Protein AF-A0AAI8C6P3-F1 (afdb_monomer)

pLDDT: mean 76.01, std 16.98, range [29.02, 95.5]

Structure (mmCIF, N/CA/C/O backbone):
data_AF-A0AAI8C6P3-F1
#
_entry.id   AF-A0AAI8C6P3-F1
#
loop_
_atom_site.group_PDB
_atom_site.id
_atom_site.type_symbol
_atom_site.label_atom_id
_atom_site.label_alt_id
_atom_site.label_comp_id
_atom_site.label_asym_id
_atom_site.label_entity_id
_atom_site.label_seq_id
_atom_site.pdbx_PDB_ins_code
_atom_site.Cartn_x
_atom_site.Cartn_y
_atom_site.Cartn_z
_atom_site.occupancy
_atom_site.B_iso_or_equiv
_atom_site.auth_seq_id
_atom_site.auth_comp_id
_atom_site.auth_asym_id
_atom_site.auth_atom_id
_atom_site.pdbx_PDB_model_num
ATOM 1 N N . MET A 1 1 ? 3.910 -2.530 -39.045 1.00 60.44 1 MET A N 1
ATOM 2 C CA . MET A 1 1 ? 4.906 -2.602 -37.959 1.00 60.44 1 MET A CA 1
ATOM 3 C C . MET A 1 1 ? 5.702 -1.320 -37.990 1.00 60.44 1 MET A C 1
ATOM 5 O O . MET A 1 1 ? 6.158 -0.934 -39.062 1.00 60.44 1 MET A O 1
ATOM 9 N N . ALA A 1 2 ? 5.750 -0.606 -36.873 1.00 86.19 2 ALA A N 1
ATOM 10 C CA . ALA A 1 2 ? 6.468 0.657 -36.791 1.00 86.19 2 ALA A CA 1
ATOM 11 C C . ALA A 1 2 ? 7.928 0.375 -36.416 1.00 86.19 2 ALA A C 1
ATOM 13 O O . ALA A 1 2 ? 8.190 -0.332 -35.446 1.00 86.19 2 ALA A O 1
ATOM 14 N N . ILE A 1 3 ? 8.855 0.908 -37.212 1.00 93.50 3 ILE A N 1
ATOM 15 C CA . ILE A 1 3 ? 10.295 0.819 -36.971 1.00 93.50 3 ILE A CA 1
ATOM 16 C C . ILE A 1 3 ? 10.772 2.182 -36.480 1.00 93.50 3 ILE A C 1
ATOM 18 O O . ILE A 1 3 ? 10.495 3.201 -37.116 1.00 93.50 3 ILE A O 1
ATOM 22 N N . PHE A 1 4 ? 11.500 2.198 -35.370 1.00 94.62 4 PHE A N 1
ATOM 23 C CA . PHE A 1 4 ? 12.239 3.367 -34.909 1.00 94.62 4 PHE A CA 1
ATOM 24 C C . PHE A 1 4 ? 13.701 3.248 -35.342 1.00 94.62 4 PHE A C 1
ATOM 26 O O . PHE A 1 4 ? 14.288 2.174 -35.221 1.00 94.62 4 PHE A O 1
ATOM 33 N N . LYS A 1 5 ? 14.299 4.349 -35.806 1.00 95.25 5 LYS A N 1
ATOM 34 C CA . LYS A 1 5 ? 15.746 4.447 -36.026 1.00 95.25 5 LYS A CA 1
ATOM 35 C C . LYS A 1 5 ? 16.284 5.703 -35.366 1.00 95.25 5 LYS A C 1
ATOM 37 O O . LYS A 1 5 ? 15.736 6.779 -35.593 1.00 95.25 5 LYS A O 1
ATOM 42 N N . GLY A 1 6 ? 17.341 5.563 -34.581 1.00 93.94 6 GLY A N 1
ATOM 43 C CA . GLY A 1 6 ? 17.944 6.686 -33.871 1.00 93.94 6 GLY A CA 1
ATOM 44 C C . GLY A 1 6 ? 18.875 6.238 -32.757 1.00 93.94 6 GLY A C 1
ATOM 45 O O . GLY A 1 6 ? 19.181 5.050 -32.621 1.00 93.94 6 GLY A O 1
ATOM 46 N N . SER A 1 7 ? 19.313 7.213 -31.973 1.00 94.56 7 SER A N 1
ATOM 47 C CA . SER A 1 7 ? 20.199 7.015 -30.828 1.00 94.56 7 SER A CA 1
ATOM 48 C C . SER A 1 7 ? 19.484 6.457 -29.602 1.00 94.56 7 SER A C 1
ATOM 50 O O . SER A 1 7 ? 18.250 6.493 -29.502 1.00 94.56 7 SER A O 1
ATOM 52 N N . PHE A 1 8 ? 20.260 5.990 -28.619 1.00 92.00 8 PHE A N 1
ATOM 53 C CA . PHE A 1 8 ? 19.714 5.574 -27.327 1.00 92.00 8 PHE A CA 1
ATOM 54 C C . PHE A 1 8 ? 18.907 6.697 -26.660 1.00 92.00 8 PHE A C 1
ATOM 56 O O . PHE A 1 8 ? 17.813 6.454 -26.150 1.00 92.00 8 PHE A O 1
ATOM 63 N N . ILE A 1 9 ? 19.419 7.932 -26.693 1.00 91.38 9 ILE A N 1
ATOM 64 C CA . ILE A 1 9 ? 18.787 9.091 -26.043 1.00 91.38 9 ILE A CA 1
ATOM 65 C C . ILE A 1 9 ? 17.433 9.409 -26.684 1.00 91.38 9 ILE A C 1
ATOM 67 O O . ILE A 1 9 ? 16.462 9.703 -25.983 1.00 91.38 9 ILE A O 1
ATOM 71 N N . GLU A 1 10 ? 17.353 9.367 -28.013 1.00 90.88 10 GLU A N 1
ATOM 72 C CA . GLU A 1 10 ? 16.103 9.618 -28.735 1.00 90.88 10 GLU A CA 1
ATOM 73 C C . GLU A 1 10 ? 15.082 8.513 -28.466 1.00 90.88 10 GLU A C 1
ATOM 75 O O . GLU A 1 10 ? 13.907 8.802 -28.222 1.00 90.88 10 GLU A O 1
ATOM 80 N N . PHE A 1 11 ? 15.532 7.256 -28.446 1.00 93.88 11 PHE A N 1
ATOM 81 C CA . PHE A 1 11 ? 14.650 6.133 -28.172 1.00 93.88 11 PHE A CA 1
ATOM 82 C C . PHE A 1 11 ? 14.134 6.122 -26.730 1.00 93.88 11 PHE A C 1
ATOM 84 O O . PHE A 1 11 ? 12.944 5.903 -26.514 1.00 93.88 11 PHE A O 1
ATOM 91 N N . GLU A 1 12 ? 14.986 6.389 -25.736 1.00 89.94 12 GLU A N 1
ATOM 92 C CA . GLU A 1 12 ? 14.600 6.412 -24.316 1.00 89.94 12 GLU A CA 1
ATOM 93 C C . GLU A 1 12 ? 13.496 7.440 -24.053 1.00 89.94 12 GLU A C 1
ATOM 95 O O . GLU A 1 12 ? 12.489 7.124 -23.412 1.00 89.94 12 GLU A O 1
ATOM 100 N N . LYS A 1 13 ? 13.628 8.633 -24.646 1.00 88.31 13 LYS A N 1
ATOM 101 C CA . LYS A 1 13 ? 12.597 9.679 -24.603 1.00 88.31 13 LYS A CA 1
ATOM 102 C C . LYS A 1 13 ? 11.305 9.238 -25.285 1.00 88.31 13 LYS A C 1
ATOM 104 O O . LYS A 1 13 ? 10.222 9.460 -24.748 1.00 88.31 13 LYS A O 1
ATOM 109 N N . TYR A 1 14 ? 11.415 8.606 -26.452 1.00 91.25 14 TYR A N 1
ATOM 110 C CA . TYR A 1 14 ? 10.266 8.133 -27.222 1.00 91.25 14 TYR A CA 1
ATOM 111 C C . TYR A 1 14 ? 9.484 7.027 -26.494 1.00 91.25 14 TYR A C 1
ATOM 113 O O . TYR A 1 14 ? 8.255 7.067 -26.424 1.00 91.25 14 TYR A O 1
ATOM 121 N N . VAL A 1 15 ? 10.185 6.045 -25.924 1.00 91.19 15 VAL A N 1
ATOM 122 C CA . VAL A 1 15 ? 9.584 4.825 -25.363 1.00 91.19 15 VAL A CA 1
ATOM 123 C C . VAL A 1 15 ? 9.200 4.951 -23.884 1.00 91.19 15 VAL A C 1
ATOM 125 O O . VAL A 1 15 ? 8.496 4.090 -23.345 1.00 91.19 15 VAL A O 1
ATOM 128 N N . GLY A 1 16 ? 9.626 6.026 -23.213 1.00 86.94 16 GLY A N 1
ATOM 129 C CA . GLY A 1 16 ? 9.357 6.298 -21.798 1.00 86.94 16 GLY A CA 1
ATOM 130 C C . GLY A 1 16 ? 7.883 6.128 -21.389 1.00 86.94 16 GLY A C 1
ATOM 131 O O . GLY A 1 16 ? 7.600 5.367 -20.460 1.00 86.94 16 GLY A O 1
ATOM 132 N N . PRO A 1 17 ? 6.908 6.746 -22.086 1.00 87.06 17 PRO A N 1
ATOM 133 C CA . PRO A 1 17 ? 5.490 6.579 -21.762 1.00 87.06 17 PRO A CA 1
ATOM 134 C C . PRO A 1 17 ? 4.996 5.129 -21.874 1.00 87.06 17 PRO A C 1
ATOM 136 O O . PRO A 1 17 ? 4.172 4.688 -21.070 1.00 87.06 17 PRO A O 1
ATOM 139 N N . THR A 1 18 ? 5.493 4.377 -22.857 1.00 88.50 18 THR A N 1
ATOM 140 C CA . THR A 1 18 ? 5.102 2.981 -23.097 1.00 88.50 18 THR A CA 1
ATOM 141 C C . THR A 1 18 ? 5.666 2.061 -22.020 1.00 88.50 18 THR A C 1
ATOM 143 O O . THR A 1 18 ? 4.915 1.304 -21.404 1.00 88.50 18 THR A O 1
ATOM 146 N N . THR A 1 19 ? 6.962 2.177 -21.723 1.00 88.81 19 THR A N 1
ATOM 147 C CA . THR A 1 19 ? 7.613 1.391 -20.661 1.00 88.81 19 THR A CA 1
ATOM 148 C C . THR A 1 19 ? 6.988 1.673 -19.294 1.00 88.81 19 THR A C 1
ATOM 150 O O . THR A 1 19 ? 6.676 0.734 -18.567 1.00 88.81 19 THR A O 1
ATOM 153 N N . ASN A 1 20 ? 6.662 2.931 -18.976 1.00 84.94 20 ASN A N 1
ATOM 154 C CA . ASN A 1 20 ? 5.967 3.287 -17.733 1.00 84.94 20 ASN A CA 1
ATOM 155 C C . ASN A 1 20 ? 4.612 2.585 -17.570 1.00 84.94 20 ASN A C 1
ATOM 157 O O . ASN A 1 20 ? 4.274 2.141 -16.470 1.00 84.94 20 ASN A O 1
ATOM 161 N N . LYS A 1 21 ? 3.831 2.452 -18.650 1.00 85.31 21 LYS A N 1
ATOM 162 C CA . LYS A 1 21 ? 2.548 1.729 -18.609 1.00 85.31 21 LYS A CA 1
ATOM 163 C C . LYS A 1 21 ? 2.745 0.245 -18.302 1.00 85.31 21 LYS A C 1
ATOM 165 O O . LYS A 1 21 ? 1.976 -0.309 -17.515 1.00 85.31 21 LYS A O 1
ATOM 170 N N . ILE A 1 22 ? 3.774 -0.378 -18.881 1.00 87.94 22 ILE A N 1
ATOM 171 C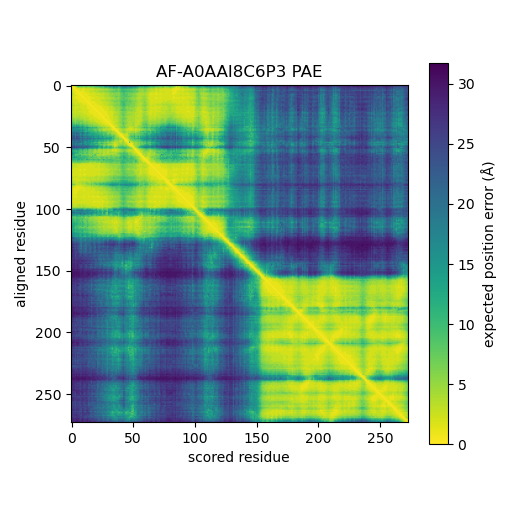 CA . ILE A 1 22 ? 4.126 -1.784 -18.632 1.00 87.94 22 ILE A CA 1
ATOM 172 C C . ILE A 1 22 ? 4.518 -1.969 -17.165 1.00 87.94 22 ILE A C 1
ATOM 174 O O . ILE A 1 22 ? 3.888 -2.759 -16.467 1.00 87.94 22 ILE A O 1
ATOM 178 N N . ILE A 1 23 ? 5.468 -1.173 -16.666 1.00 85.25 23 ILE A N 1
ATOM 179 C CA . ILE A 1 23 ? 5.926 -1.240 -15.269 1.00 85.25 23 ILE A CA 1
ATOM 180 C C . ILE A 1 23 ? 4.779 -0.990 -14.292 1.00 85.25 23 ILE A C 1
ATOM 182 O O . ILE A 1 23 ? 4.636 -1.713 -13.313 1.00 85.25 23 ILE A O 1
ATOM 186 N N . THR A 1 24 ? 3.901 -0.028 -14.576 1.00 83.00 24 THR A N 1
ATOM 187 C CA . THR A 1 24 ? 2.723 0.232 -13.736 1.00 83.00 24 THR A CA 1
ATOM 188 C C . THR A 1 24 ? 1.795 -0.980 -13.674 1.00 83.00 24 THR A C 1
ATOM 190 O O . THR A 1 24 ? 1.269 -1.302 -12.608 1.00 83.00 24 THR A O 1
ATOM 193 N N . ARG A 1 25 ? 1.563 -1.658 -14.805 1.00 86.38 25 ARG A N 1
ATOM 194 C CA . ARG A 1 25 ? 0.732 -2.866 -14.848 1.00 86.38 25 ARG A CA 1
ATOM 195 C C . ARG A 1 25 ? 1.385 -4.019 -14.085 1.00 86.38 25 ARG A C 1
ATOM 197 O O . ARG A 1 25 ? 0.721 -4.598 -13.233 1.00 86.38 25 ARG A O 1
ATOM 204 N N . LEU A 1 26 ? 2.663 -4.299 -14.332 1.00 83.94 26 LEU A N 1
ATOM 205 C CA . LEU A 1 26 ? 3.407 -5.355 -13.636 1.00 83.94 26 LEU A CA 1
ATOM 206 C C . LEU A 1 26 ? 3.516 -5.074 -12.128 1.00 83.94 26 LEU A C 1
ATOM 208 O O . LEU A 1 26 ? 3.261 -5.947 -11.305 1.00 83.94 26 LEU A O 1
ATOM 212 N N . GLY A 1 27 ? 3.760 -3.822 -11.742 1.00 79.88 27 GLY A N 1
ATOM 213 C CA . GLY A 1 27 ? 3.765 -3.397 -10.343 1.00 79.88 27 GLY A CA 1
ATOM 214 C C . GLY A 1 27 ? 2.409 -3.583 -9.655 1.00 79.88 27 GLY A C 1
ATOM 215 O O . GLY A 1 27 ? 2.361 -3.894 -8.470 1.00 79.88 27 GLY A O 1
ATOM 216 N N . LYS A 1 28 ? 1.282 -3.454 -10.372 1.00 79.94 28 LYS A N 1
ATOM 217 C CA . LYS A 1 28 ? -0.043 -3.802 -9.820 1.00 79.94 28 LYS A CA 1
ATOM 218 C C . LYS A 1 28 ? -0.196 -5.299 -9.568 1.00 79.94 28 LYS A C 1
ATOM 220 O O . LYS A 1 28 ? -0.909 -5.664 -8.640 1.00 79.94 28 LYS A O 1
ATOM 225 N N . GLU A 1 29 ? 0.419 -6.149 -10.384 1.00 79.00 29 GLU A N 1
ATOM 226 C CA . GLU A 1 29 ? 0.421 -7.598 -10.166 1.00 79.00 29 GLU A CA 1
ATOM 227 C C . GLU A 1 29 ? 1.265 -7.947 -8.940 1.00 79.00 29 GLU A C 1
ATOM 229 O O . GLU A 1 29 ? 0.772 -8.640 -8.053 1.00 79.00 29 GLU A O 1
ATOM 234 N N . LEU A 1 30 ? 2.456 -7.356 -8.816 1.00 74.19 30 LEU A N 1
ATOM 235 C CA . LEU A 1 30 ? 3.333 -7.562 -7.663 1.00 74.19 30 LEU A CA 1
ATOM 236 C C . LEU A 1 30 ? 2.728 -7.036 -6.346 1.00 74.19 30 LEU A C 1
ATOM 238 O O . LEU A 1 30 ? 2.854 -7.661 -5.298 1.00 74.19 30 LEU A O 1
ATOM 242 N N . LYS A 1 31 ? 1.952 -5.945 -6.387 1.00 71.94 31 LYS A N 1
ATOM 243 C CA . LYS A 1 31 ? 1.177 -5.455 -5.226 1.00 71.94 31 LYS A CA 1
ATOM 244 C C . LYS A 1 31 ? 0.140 -6.449 -4.697 1.00 71.94 31 LYS A C 1
ATOM 246 O O . LYS A 1 31 ? -0.290 -6.311 -3.554 1.00 71.94 31 LYS A O 1
ATOM 251 N N . LYS A 1 32 ? -0.313 -7.415 -5.506 1.00 70.12 32 LYS A N 1
ATOM 252 C CA . LYS A 1 32 ? -1.268 -8.436 -5.040 1.00 70.12 32 LYS A CA 1
ATOM 253 C C . LYS A 1 32 ? -0.598 -9.450 -4.117 1.00 70.12 32 LYS A C 1
ATOM 255 O O . LYS A 1 32 ? -1.263 -9.977 -3.228 1.00 70.12 32 LYS A O 1
ATOM 260 N N . THR A 1 33 ? 0.686 -9.724 -4.336 1.00 68.12 33 THR A N 1
ATOM 261 C CA . THR A 1 33 ? 1.469 -10.695 -3.564 1.00 68.12 33 THR A CA 1
ATOM 262 C C . THR A 1 33 ? 2.212 -10.021 -2.416 1.00 68.12 33 THR A C 1
ATOM 264 O O . THR A 1 33 ? 2.179 -10.526 -1.297 1.00 68.12 33 THR A O 1
ATOM 267 N N . GLN A 1 34 ? 2.789 -8.839 -2.644 1.00 71.62 34 GLN A N 1
ATOM 268 C CA . GLN A 1 34 ? 3.467 -8.062 -1.614 1.00 71.62 34 GLN A CA 1
ATOM 269 C C . GLN A 1 34 ? 2.556 -6.953 -1.068 1.00 71.62 34 GLN A C 1
ATOM 271 O O . GLN A 1 34 ? 2.420 -5.877 -1.654 1.00 71.62 34 GLN A O 1
ATOM 276 N N . LYS A 1 35 ? 1.935 -7.216 0.087 1.00 67.19 35 LYS A N 1
ATOM 277 C CA . LYS A 1 35 ? 0.965 -6.292 0.698 1.00 67.19 35 LYS A CA 1
ATOM 278 C C . LYS A 1 35 ? 1.605 -5.205 1.585 1.00 67.19 35 LYS A C 1
ATOM 280 O O . LYS A 1 35 ? 0.983 -4.165 1.802 1.00 67.19 35 LYS A O 1
ATOM 285 N N . SER A 1 36 ? 2.849 -5.396 2.043 1.00 70.31 36 SER A N 1
ATOM 286 C CA . SER A 1 36 ? 3.623 -4.400 2.806 1.00 70.31 36 SER A CA 1
ATOM 287 C C . SER A 1 36 ? 5.051 -4.202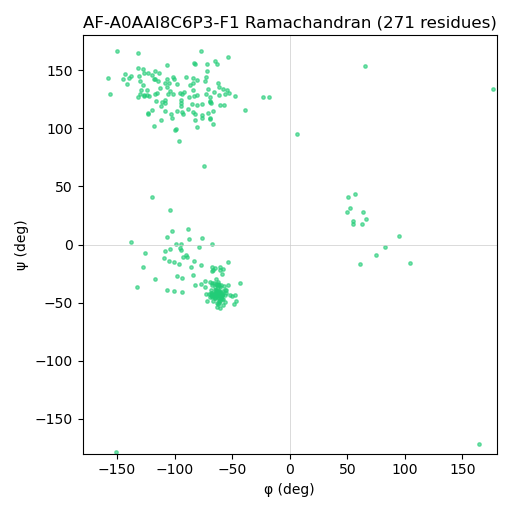 2.296 1.00 70.31 36 SER A C 1
ATOM 289 O O . SER A 1 36 ? 5.574 -4.992 1.518 1.00 70.31 36 SER A O 1
ATOM 291 N N . CYS A 1 37 ? 5.706 -3.122 2.723 1.00 73.69 37 CYS A N 1
ATOM 292 C CA . CYS A 1 37 ? 7.116 -2.876 2.435 1.00 73.69 37 CYS A CA 1
ATOM 293 C C . CYS A 1 37 ? 7.986 -3.925 3.150 1.00 73.69 37 CYS A C 1
ATOM 295 O O . CYS A 1 37 ? 8.188 -3.842 4.360 1.00 73.69 37 CYS A O 1
ATOM 297 N N . GLN A 1 38 ? 8.494 -4.906 2.404 1.00 67.75 38 GLN A N 1
ATOM 298 C CA . GLN A 1 38 ? 9.226 -6.057 2.949 1.00 67.75 38 GLN A CA 1
ATOM 299 C C . GLN A 1 38 ? 10.603 -6.254 2.314 1.00 67.75 38 GLN A C 1
ATOM 301 O O . GLN A 1 38 ? 11.381 -7.055 2.797 1.00 67.75 38 GLN A O 1
ATOM 306 N N . ASN A 1 39 ? 10.950 -5.510 1.266 1.00 64.44 39 ASN A N 1
ATOM 307 C CA . ASN A 1 39 ? 12.181 -5.779 0.516 1.00 64.44 39 ASN A CA 1
ATOM 308 C C . ASN A 1 39 ? 13.356 -4.872 0.917 1.00 64.44 39 ASN A C 1
ATOM 310 O O . ASN A 1 39 ? 14.448 -4.989 0.365 1.00 64.44 39 ASN A O 1
ATOM 314 N N . HIS A 1 40 ? 13.149 -3.964 1.874 1.00 65.00 40 HIS A N 1
ATOM 315 C CA . HIS A 1 40 ? 14.213 -3.145 2.442 1.00 65.00 40 HIS A CA 1
ATOM 316 C C . HIS A 1 40 ? 14.471 -3.552 3.889 1.00 65.00 40 HIS A C 1
ATOM 318 O O . HIS A 1 40 ? 13.550 -3.524 4.709 1.00 65.00 40 HIS A O 1
ATOM 324 N N . GLN A 1 41 ? 15.721 -3.927 4.166 1.00 57.25 41 GLN A N 1
ATOM 325 C CA . GLN A 1 41 ? 16.223 -4.159 5.512 1.00 57.25 41 GLN A CA 1
ATOM 326 C C . GLN A 1 41 ? 17.046 -2.961 5.969 1.00 57.25 41 GLN A C 1
ATOM 328 O O . GLN A 1 41 ? 17.991 -2.562 5.288 1.00 57.25 41 GLN A O 1
ATOM 333 N N . LEU A 1 42 ? 16.749 -2.445 7.154 1.00 52.34 42 LEU A N 1
ATOM 334 C CA . LEU A 1 42 ? 17.655 -1.562 7.886 1.00 52.34 42 LEU A CA 1
ATOM 335 C C . LEU A 1 42 ? 17.919 -2.218 9.237 1.00 52.34 42 LEU A C 1
ATOM 337 O O . LEU A 1 42 ? 16.991 -2.636 9.921 1.00 52.34 42 LEU A O 1
ATOM 341 N N . GLY A 1 43 ? 19.194 -2.376 9.591 1.00 50.16 43 GLY A N 1
ATOM 342 C CA . GLY A 1 43 ? 19.574 -2.987 10.869 1.00 50.16 43 GLY A CA 1
ATOM 343 C C . GLY A 1 43 ? 19.147 -4.451 11.054 1.00 50.16 43 GLY A C 1
ATOM 344 O O . GLY A 1 43 ? 19.146 -4.921 12.181 1.00 50.16 43 GLY A O 1
ATOM 345 N N . GLY A 1 44 ? 18.805 -5.177 9.980 1.00 54.69 44 GLY A N 1
ATOM 346 C CA . GLY A 1 44 ? 18.343 -6.575 10.044 1.00 54.69 44 GLY A CA 1
ATOM 347 C C . GLY A 1 44 ? 16.819 -6.759 10.082 1.00 54.69 44 GLY A C 1
ATOM 348 O O . GLY A 1 44 ? 16.347 -7.888 10.232 1.00 54.69 44 GLY A O 1
ATOM 349 N N . GLU A 1 45 ? 16.044 -5.682 9.912 1.00 54.09 45 GLU A N 1
ATOM 350 C CA . GLU A 1 45 ? 14.589 -5.672 10.119 1.00 54.09 45 GLU A CA 1
ATOM 351 C C . GLU A 1 45 ? 13.827 -5.123 8.915 1.00 54.09 45 GLU A C 1
ATOM 353 O O . GLU A 1 45 ? 14.340 -4.289 8.171 1.00 54.09 45 GLU A O 1
ATOM 358 N N . TYR A 1 46 ? 12.588 -5.587 8.731 1.00 64.38 46 TYR A N 1
ATOM 359 C CA . TYR A 1 46 ? 11.725 -5.213 7.611 1.00 64.38 46 TYR A CA 1
ATOM 360 C C . TYR A 1 46 ? 10.679 -4.168 8.023 1.00 64.38 46 TYR A C 1
ATOM 362 O O . TYR A 1 46 ? 10.142 -4.210 9.124 1.00 64.38 46 TYR A O 1
ATOM 370 N N . CYS A 1 47 ? 10.362 -3.251 7.107 1.00 70.81 47 CYS A N 1
ATOM 371 C CA . CYS A 1 47 ? 9.530 -2.070 7.367 1.00 70.81 47 CYS A CA 1
ATOM 372 C C . CYS A 1 47 ? 8.068 -2.357 7.757 1.00 70.81 47 CYS A C 1
ATOM 374 O O . CYS A 1 47 ? 7.518 -1.692 8.630 1.00 70.81 47 CYS A O 1
ATOM 376 N N . GLY A 1 48 ? 7.394 -3.276 7.065 1.00 63.22 48 GLY A N 1
ATOM 377 C CA . GLY A 1 48 ? 6.014 -3.669 7.376 1.00 63.22 48 GLY A CA 1
ATOM 378 C C . GLY A 1 48 ? 4.903 -2.679 6.980 1.00 63.22 48 GLY A C 1
ATOM 379 O O . GLY A 1 48 ? 3.743 -3.069 6.982 1.00 63.22 48 GLY A O 1
ATOM 380 N N . VAL A 1 49 ? 5.192 -1.442 6.549 1.00 66.94 49 VAL A N 1
ATOM 381 C CA . VAL A 1 49 ? 4.149 -0.459 6.156 1.00 66.94 49 VAL A CA 1
ATOM 382 C C . VAL A 1 49 ? 3.219 -1.000 5.054 1.00 66.94 49 VAL A C 1
ATOM 384 O O . VAL A 1 49 ? 3.6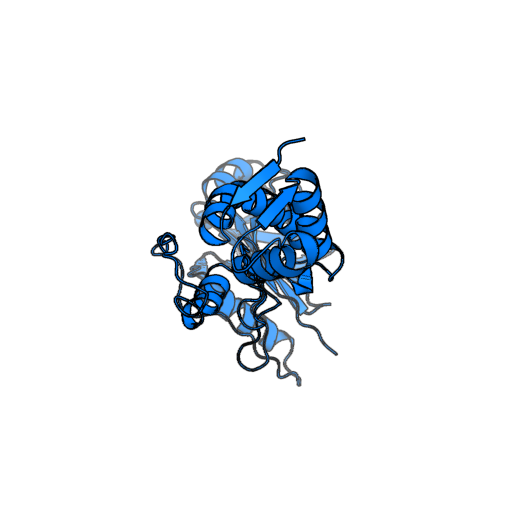97 -1.481 4.022 1.00 66.94 49 VAL A O 1
ATOM 387 N N . TRP A 1 50 ? 1.898 -0.895 5.268 1.00 50.00 50 TRP A N 1
ATOM 388 C CA . TRP A 1 50 ? 0.830 -1.415 4.397 1.00 50.00 50 TRP A CA 1
ATOM 389 C C . TRP A 1 50 ? 0.157 -0.277 3.605 1.00 50.00 50 TRP A C 1
ATOM 391 O O . TRP A 1 50 ? -0.121 0.781 4.162 1.00 50.00 50 TRP A O 1
ATOM 401 N N . LYS A 1 51 ? -0.133 -0.516 2.315 1.00 53.78 51 LYS A N 1
ATOM 402 C CA . LYS A 1 51 ? -0.663 0.437 1.303 1.00 53.78 51 LYS A CA 1
ATOM 403 C C . LYS A 1 51 ? 0.251 1.619 0.905 1.00 53.78 51 LYS A C 1
ATOM 405 O O . LYS A 1 51 ? 1.132 2.055 1.630 1.00 53.78 51 LYS A O 1
ATOM 410 N N . ARG A 1 52 ? 0.029 2.113 -0.329 1.00 63.12 52 ARG A N 1
ATOM 411 C CA . ARG A 1 52 ? 0.876 3.070 -1.091 1.00 63.12 52 ARG A CA 1
ATOM 412 C C . ARG A 1 52 ? 2.320 2.600 -1.295 1.00 63.12 52 ARG A C 1
ATOM 414 O O . ARG A 1 52 ? 3.268 3.370 -1.172 1.00 63.12 52 ARG A O 1
ATOM 421 N N . LEU A 1 53 ? 2.471 1.320 -1.634 1.00 70.06 53 LEU A N 1
ATOM 422 C CA . LEU A 1 53 ? 3.743 0.837 -2.151 1.00 70.06 53 LEU A CA 1
ATOM 423 C C . LEU A 1 53 ? 3.955 1.388 -3.558 1.00 70.06 53 LEU A C 1
ATOM 425 O O . LEU A 1 53 ? 3.054 1.320 -4.399 1.00 70.06 53 LEU A O 1
ATOM 429 N N . ASP A 1 54 ? 5.145 1.884 -3.819 1.00 74.94 54 ASP A N 1
ATOM 430 C CA . ASP A 1 54 ? 5.611 2.243 -5.142 1.00 74.94 54 ASP A CA 1
ATOM 431 C C . ASP A 1 54 ? 6.513 1.125 -5.658 1.00 74.94 54 ASP A C 1
ATOM 433 O O . ASP A 1 54 ? 7.257 0.510 -4.893 1.00 74.94 54 ASP A O 1
ATOM 437 N N . ALA A 1 55 ? 6.409 0.839 -6.954 1.00 77.44 55 ALA A N 1
ATOM 438 C CA . ALA A 1 55 ? 7.361 -0.041 -7.610 1.00 77.44 55 ALA A CA 1
ATOM 439 C C . ALA A 1 55 ? 8.603 0.789 -7.935 1.00 77.44 55 ALA A C 1
ATOM 441 O O . ALA A 1 55 ? 8.496 1.771 -8.671 1.00 77.44 55 ALA A O 1
ATOM 442 N N . ALA A 1 56 ? 9.745 0.390 -7.396 1.00 73.75 56 ALA A N 1
ATOM 443 C CA . ALA A 1 56 ? 11.047 0.914 -7.778 1.00 73.75 56 ALA A CA 1
ATOM 444 C C . ALA A 1 56 ? 11.789 -0.142 -8.600 1.00 73.75 56 ALA A C 1
ATOM 446 O O . ALA A 1 56 ? 11.541 -1.338 -8.448 1.00 73.75 56 ALA A O 1
ATOM 447 N N . HIS A 1 57 ? 12.714 0.276 -9.454 1.00 77.56 57 HIS A N 1
ATOM 448 C CA . HIS A 1 57 ? 13.671 -0.641 -10.076 1.00 77.56 57 HIS A CA 1
ATOM 449 C C . HIS A 1 57 ? 14.846 -0.913 -9.132 1.00 77.56 57 HIS A C 1
ATOM 451 O O . HIS A 1 57 ? 15.166 -0.066 -8.302 1.00 77.56 57 HIS A O 1
ATOM 457 N N . PHE A 1 58 ? 15.546 -2.047 -9.270 1.00 68.31 58 PHE A N 1
ATOM 458 C CA . PHE A 1 58 ? 16.777 -2.306 -8.502 1.00 68.31 58 PHE A CA 1
ATOM 459 C C . PHE A 1 58 ? 17.976 -1.489 -9.019 1.00 68.31 58 PHE A C 1
ATOM 461 O O . PHE A 1 58 ? 18.960 -2.034 -9.533 1.00 68.31 58 PHE A O 1
ATOM 468 N N . SER A 1 59 ? 17.925 -0.169 -8.850 1.00 65.69 59 SER A N 1
ATOM 469 C CA . SER A 1 59 ? 18.992 0.771 -9.214 1.00 65.69 59 SER A CA 1
ATOM 470 C C . SER A 1 59 ? 20.345 0.393 -8.592 1.00 65.69 59 SER A C 1
ATOM 472 O O . SER A 1 59 ? 21.381 0.504 -9.245 1.00 65.69 59 SER A O 1
ATOM 474 N N . SER A 1 60 ? 20.354 -0.166 -7.373 1.00 56.66 60 SER A N 1
ATOM 475 C CA . SER A 1 60 ? 21.575 -0.645 -6.701 1.00 56.66 60 SER A CA 1
ATOM 476 C C . SER A 1 60 ? 22.261 -1.827 -7.393 1.00 56.66 60 SER A C 1
ATOM 478 O O . SER A 1 60 ? 23.447 -2.060 -7.169 1.00 56.66 60 SER A O 1
ATOM 480 N N . LYS A 1 61 ? 21.534 -2.560 -8.241 1.00 62.56 61 LYS A N 1
ATOM 481 C CA . LYS A 1 61 ? 22.044 -3.686 -9.036 1.00 62.56 61 LYS A CA 1
ATOM 482 C C . LYS A 1 61 ? 22.291 -3.303 -10.501 1.00 62.56 61 LYS A C 1
ATOM 484 O O . LYS A 1 61 ? 22.464 -4.191 -11.330 1.00 62.56 61 LYS A O 1
ATOM 489 N N . GLY A 1 62 ? 22.259 -2.007 -10.836 1.00 65.19 62 GLY A N 1
ATOM 490 C CA . GLY A 1 62 ? 22.352 -1.535 -12.223 1.00 65.19 62 GLY A CA 1
ATOM 491 C C . GLY A 1 62 ? 21.149 -1.936 -13.080 1.00 65.19 62 GLY A C 1
ATOM 492 O O . GLY A 1 62 ? 21.256 -2.006 -14.299 1.00 65.19 62 GLY A O 1
ATOM 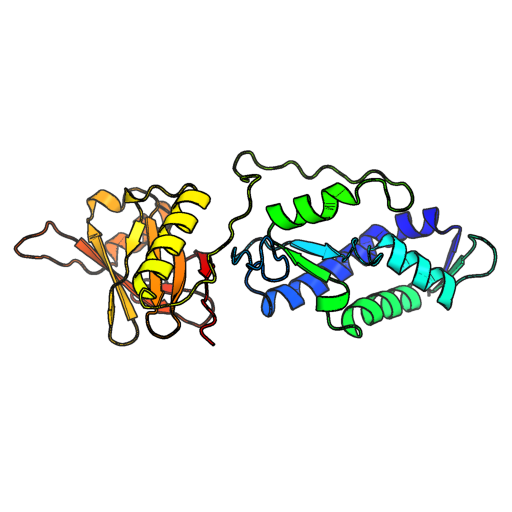493 N N . ARG A 1 63 ? 20.008 -2.238 -12.447 1.00 73.12 63 ARG A N 1
ATOM 494 C CA . ARG A 1 63 ? 18.766 -2.640 -13.118 1.00 73.12 63 ARG A CA 1
ATOM 495 C C . ARG A 1 63 ? 17.737 -1.517 -13.144 1.00 73.12 63 ARG A C 1
ATOM 497 O O . ARG A 1 63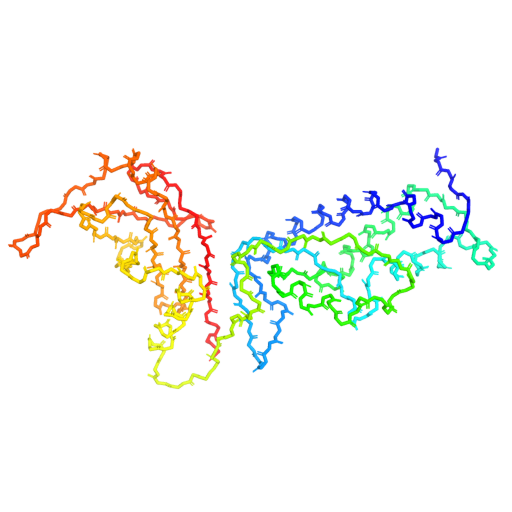 ? 16.540 -1.773 -13.108 1.00 73.12 63 ARG A O 1
ATOM 504 N N . ASP A 1 64 ? 18.191 -0.267 -13.173 1.00 79.81 64 ASP A N 1
ATOM 505 C CA . ASP A 1 64 ? 17.293 0.848 -13.449 1.00 79.81 64 ASP A CA 1
ATOM 506 C C . ASP A 1 64 ? 16.733 0.744 -14.877 1.00 79.81 64 ASP A C 1
ATOM 508 O O . ASP A 1 64 ? 17.317 0.105 -15.759 1.00 79.81 64 ASP A O 1
ATOM 512 N N . ARG A 1 65 ? 15.594 1.400 -15.116 1.00 83.12 65 ARG A N 1
ATOM 513 C CA . ARG A 1 65 ? 14.901 1.352 -16.408 1.00 83.12 65 ARG A CA 1
ATOM 514 C C . ARG A 1 65 ? 15.824 1.689 -17.583 1.00 83.12 65 ARG A C 1
ATOM 516 O O . ARG A 1 65 ? 15.751 1.012 -18.604 1.00 83.12 65 ARG A O 1
ATOM 523 N N . LYS A 1 66 ? 16.675 2.717 -17.468 1.00 84.19 66 LYS A N 1
ATOM 524 C CA . LYS A 1 66 ? 17.554 3.141 -18.571 1.00 84.19 66 LYS A CA 1
ATOM 525 C C . LYS A 1 66 ? 18.603 2.077 -18.865 1.00 84.19 66 LYS A C 1
ATOM 527 O O . LYS A 1 66 ? 18.804 1.747 -20.031 1.00 84.19 66 LYS A O 1
ATOM 532 N N . SER A 1 67 ? 19.217 1.516 -17.826 1.00 83.62 67 SER A N 1
ATOM 533 C CA . SER A 1 67 ? 20.191 0.430 -17.962 1.00 83.62 67 SER A CA 1
ATOM 534 C C . SER A 1 67 ? 19.573 -0.810 -18.611 1.00 83.62 67 SER A C 1
ATOM 536 O O . SER A 1 67 ? 20.156 -1.359 -19.543 1.00 83.62 67 SER A O 1
ATOM 538 N N . ILE A 1 68 ? 18.355 -1.197 -18.213 1.00 84.69 68 ILE A N 1
ATOM 539 C CA . ILE A 1 68 ? 17.632 -2.314 -18.845 1.00 84.69 68 ILE A CA 1
ATOM 540 C C . ILE A 1 68 ? 17.365 -2.020 -20.325 1.00 84.69 68 ILE A C 1
ATOM 542 O O . ILE A 1 68 ? 17.672 -2.851 -21.178 1.00 84.69 68 ILE A O 1
ATOM 546 N N . ILE A 1 69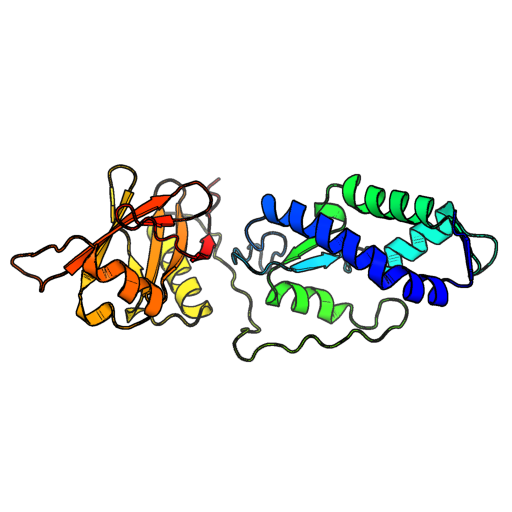 ? 16.838 -0.833 -20.652 1.00 89.75 69 ILE A N 1
ATOM 547 C CA . ILE A 1 69 ? 16.588 -0.438 -22.047 1.00 89.75 69 ILE A CA 1
ATOM 548 C C . ILE A 1 69 ? 17.886 -0.525 -22.852 1.00 89.75 69 ILE A C 1
ATOM 550 O O . ILE A 1 69 ? 17.903 -1.153 -23.905 1.00 89.75 69 ILE A O 1
ATOM 554 N N . LYS A 1 70 ? 18.980 0.051 -22.346 1.00 89.81 70 LYS A N 1
ATOM 555 C CA . LYS A 1 70 ? 20.280 0.059 -23.020 1.00 89.81 70 LYS A CA 1
ATOM 556 C C . LYS A 1 70 ? 20.793 -1.355 -23.296 1.00 89.81 70 LYS A C 1
ATOM 558 O O . LYS A 1 70 ? 21.171 -1.640 -24.428 1.00 89.81 70 LYS A O 1
ATOM 563 N N . VAL A 1 71 ? 20.734 -2.250 -22.307 1.00 88.62 71 VAL A N 1
ATOM 564 C CA . VAL A 1 71 ? 21.130 -3.661 -22.463 1.00 88.62 71 VAL A CA 1
ATOM 565 C C . VAL A 1 71 ? 20.282 -4.361 -23.525 1.00 88.62 71 VAL A C 1
ATOM 567 O O . VAL A 1 71 ? 20.826 -5.061 -24.381 1.00 88.62 71 VAL A O 1
ATOM 570 N N . LEU A 1 72 ? 18.962 -4.150 -23.518 1.00 90.25 72 LEU A N 1
ATOM 571 C CA . LEU A 1 72 ? 18.063 -4.744 -24.510 1.00 90.25 72 LEU A CA 1
ATOM 572 C C . LEU A 1 72 ? 18.348 -4.224 -25.920 1.00 90.25 72 LEU A C 1
ATOM 574 O O . LEU A 1 72 ? 18.374 -5.019 -26.860 1.00 90.25 72 LEU A O 1
ATOM 578 N N . LEU A 1 73 ? 18.590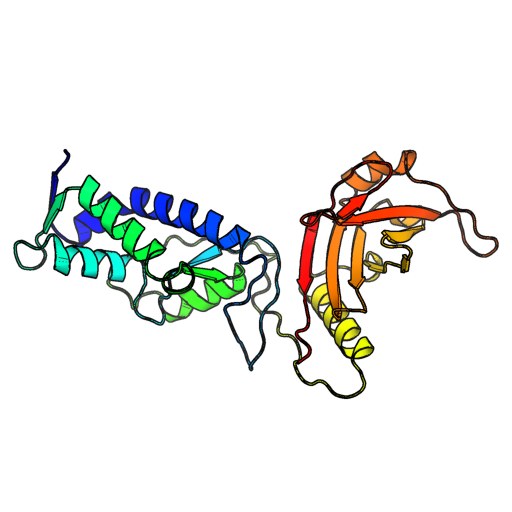 -2.919 -26.065 1.00 91.62 73 LEU A N 1
ATOM 579 C CA . LEU A 1 73 ? 18.953 -2.303 -27.338 1.00 91.62 73 LEU A CA 1
ATOM 580 C C . LEU A 1 73 ? 20.280 -2.832 -27.875 1.00 91.62 73 LEU A C 1
ATOM 582 O O . LEU A 1 73 ? 20.336 -3.279 -29.020 1.00 91.62 73 LEU A O 1
ATOM 586 N N . ASP A 1 74 ? 21.318 -2.837 -27.040 1.00 90.81 74 ASP A N 1
ATOM 587 C CA . ASP A 1 74 ? 22.651 -3.307 -27.419 1.00 90.81 74 ASP A CA 1
ATOM 588 C C . ASP A 1 74 ? 22.647 -4.790 -27.813 1.00 90.81 74 ASP A C 1
ATOM 590 O O . ASP A 1 74 ? 23.370 -5.180 -28.726 1.00 90.81 74 ASP A O 1
ATOM 594 N N . SER A 1 75 ? 21.797 -5.601 -27.177 1.00 87.88 75 SER A N 1
ATOM 595 C CA . SER A 1 75 ? 21.741 -7.047 -27.421 1.00 87.88 75 SER A CA 1
ATOM 596 C C . SER A 1 75 ? 20.876 -7.446 -28.621 1.00 87.88 75 SER A C 1
ATOM 598 O O . SER A 1 75 ? 21.087 -8.516 -29.185 1.00 87.88 75 SER A O 1
ATOM 600 N N . ASN A 1 76 ? 19.880 -6.635 -29.002 1.00 88.00 76 ASN A N 1
ATOM 601 C CA . ASN A 1 76 ? 18.838 -7.069 -29.946 1.00 88.00 76 ASN A CA 1
ATOM 602 C C . ASN A 1 76 ? 18.623 -6.148 -31.153 1.00 88.00 76 ASN A C 1
ATOM 604 O O . ASN A 1 76 ? 18.004 -6.587 -32.125 1.00 88.00 76 ASN A O 1
ATOM 608 N N . PHE A 1 77 ? 19.063 -4.888 -31.085 1.00 92.44 77 PHE A N 1
ATOM 609 C CA . PHE A 1 77 ? 18.637 -3.840 -32.022 1.00 92.44 77 PHE A CA 1
ATOM 610 C C . PHE A 1 77 ? 19.776 -2.923 -32.501 1.00 92.44 77 PHE A C 1
ATOM 612 O O . PHE A 1 77 ? 19.523 -1.968 -33.238 1.00 92.44 77 PHE A O 1
ATOM 619 N N . LYS A 1 78 ? 21.022 -3.170 -32.073 1.00 93.25 78 LYS A N 1
ATOM 620 C CA . LYS A 1 78 ? 22.186 -2.344 -32.423 1.00 93.25 78 LYS A CA 1
ATOM 621 C C . LYS A 1 78 ? 22.601 -2.567 -33.877 1.00 93.25 78 LYS A C 1
ATOM 623 O O . LYS A 1 78 ? 22.799 -3.707 -34.291 1.00 93.25 78 LYS A O 1
ATOM 628 N N . ILE A 1 79 ? 22.767 -1.476 -34.622 1.00 92.38 79 ILE A N 1
ATOM 629 C CA . ILE A 1 79 ? 23.319 -1.500 -35.986 1.00 92.38 79 ILE A CA 1
ATOM 630 C C . ILE A 1 79 ? 24.745 -0.950 -36.002 1.00 92.38 79 ILE A C 1
ATOM 632 O O . ILE A 1 79 ? 25.596 -1.485 -36.705 1.00 92.38 79 ILE A O 1
ATOM 636 N N . ASP A 1 80 ? 25.005 0.104 -35.228 1.00 89.69 80 ASP A N 1
ATOM 637 C CA . ASP A 1 80 ? 26.311 0.763 -35.125 1.00 89.69 80 ASP A CA 1
ATOM 638 C C . ASP A 1 80 ? 26.471 1.399 -33.732 1.00 89.69 80 ASP A C 1
ATOM 640 O O . ASP A 1 80 ? 25.599 1.246 -32.867 1.00 89.69 80 ASP A O 1
ATOM 644 N N . ASP A 1 81 ? 27.590 2.074 -33.469 1.00 88.94 81 ASP A N 1
ATOM 645 C CA . ASP A 1 81 ? 27.821 2.741 -32.195 1.00 88.94 81 ASP A CA 1
ATOM 646 C C . ASP A 1 81 ? 26.770 3.824 -31.915 1.00 88.94 81 ASP A C 1
ATOM 648 O O . ASP A 1 81 ? 26.578 4.755 -32.692 1.00 88.94 81 ASP A O 1
ATOM 652 N N . ASP A 1 82 ? 26.050 3.643 -30.806 1.00 87.31 82 ASP A N 1
ATOM 653 C CA . ASP A 1 82 ? 24.871 4.424 -30.410 1.00 87.31 82 ASP A CA 1
ATOM 654 C C . ASP A 1 82 ? 23.789 4.593 -31.503 1.00 87.31 82 ASP A C 1
ATOM 656 O O . ASP A 1 82 ? 23.038 5.563 -31.477 1.00 87.31 82 ASP A O 1
ATOM 660 N N . LEU A 1 83 ? 23.667 3.651 -32.452 1.00 93.75 83 LEU A N 1
ATOM 661 C CA . LEU A 1 83 ? 22.626 3.667 -33.487 1.00 93.75 83 LEU A CA 1
ATOM 662 C C . LEU A 1 83 ? 21.835 2.356 -33.521 1.00 93.75 83 LEU A C 1
ATOM 664 O O . LEU A 1 83 ? 22.398 1.263 -33.653 1.00 93.75 83 LEU A O 1
ATOM 668 N N . TYR A 1 84 ? 20.507 2.479 -33.464 1.00 95.50 84 TYR A N 1
ATOM 669 C CA . TYR A 1 84 ? 19.586 1.351 -33.337 1.00 95.50 84 TYR A CA 1
ATOM 670 C C . TYR A 1 84 ? 18.506 1.355 -34.413 1.00 95.50 84 TYR A C 1
ATOM 672 O O . TYR A 1 84 ? 18.031 2.415 -34.823 1.00 95.50 84 TYR A O 1
ATOM 680 N N . GLU A 1 85 ? 18.068 0.162 -34.814 1.00 95.50 85 GLU A N 1
ATOM 681 C CA . GLU A 1 85 ? 16.852 -0.057 -35.599 1.00 95.50 85 GLU A CA 1
ATOM 682 C C . GLU A 1 85 ? 15.948 -1.015 -34.840 1.00 95.50 85 GLU A C 1
ATOM 684 O O . GLU A 1 85 ? 16.269 -2.182 -34.618 1.00 95.50 85 GLU A O 1
ATOM 689 N N . ILE A 1 86 ? 14.824 -0.474 -34.388 1.00 95.06 86 ILE A N 1
ATOM 690 C CA . ILE A 1 86 ? 14.009 -1.084 -33.352 1.00 95.06 86 ILE A CA 1
ATOM 691 C C . ILE A 1 86 ? 12.631 -1.357 -33.924 1.00 95.06 86 ILE A C 1
ATOM 693 O O . ILE A 1 86 ? 11.875 -0.440 -34.248 1.00 95.06 86 ILE A O 1
ATOM 697 N N . ASP A 1 87 ? 12.297 -2.637 -33.998 1.00 94.62 87 ASP A N 1
ATOM 698 C CA . ASP A 1 87 ? 10.917 -3.079 -34.104 1.00 94.62 87 ASP A CA 1
ATOM 699 C C . ASP A 1 87 ? 10.226 -2.835 -32.758 1.00 94.62 87 ASP A C 1
ATOM 701 O O . ASP A 1 87 ? 10.584 -3.442 -31.744 1.00 94.62 87 ASP A O 1
ATOM 705 N N . LEU A 1 88 ? 9.267 -1.906 -32.745 1.00 92.31 88 LEU A N 1
ATOM 706 C CA . LEU A 1 88 ? 8.612 -1.468 -31.514 1.00 92.31 88 LEU A CA 1
ATOM 707 C C . LEU A 1 88 ? 7.809 -2.586 -30.844 1.00 92.31 88 LEU A C 1
ATOM 709 O O . LEU A 1 88 ? 7.811 -2.673 -29.616 1.00 92.31 88 LEU A O 1
ATOM 713 N N . ASP A 1 89 ? 7.165 -3.452 -31.627 1.00 92.50 89 ASP A N 1
ATOM 714 C CA . ASP A 1 89 ? 6.373 -4.558 -31.087 1.00 92.50 89 ASP A CA 1
ATOM 715 C C . ASP A 1 89 ? 7.308 -5.599 -30.462 1.00 92.50 89 ASP A C 1
ATOM 717 O O . ASP A 1 89 ? 7.083 -6.064 -29.339 1.00 92.50 89 ASP A O 1
ATOM 721 N N . LYS A 1 90 ? 8.427 -5.890 -31.143 1.00 93.50 90 LYS A N 1
ATOM 722 C CA . LYS A 1 90 ? 9.471 -6.768 -30.606 1.00 93.50 90 LYS A CA 1
ATOM 723 C C . LYS A 1 90 ? 10.069 -6.200 -29.323 1.00 93.50 90 LYS A C 1
ATOM 725 O O . LYS A 1 90 ? 10.202 -6.946 -28.358 1.00 93.50 90 LYS A O 1
ATOM 730 N N . PHE A 1 91 ? 10.403 -4.906 -29.293 1.00 94.75 91 PHE A N 1
ATOM 731 C CA . PHE A 1 91 ? 10.956 -4.245 -28.108 1.00 94.75 91 PHE A CA 1
ATOM 732 C C . PHE A 1 91 ? 10.014 -4.349 -26.906 1.00 94.75 91 PHE A C 1
ATOM 734 O O . PHE A 1 91 ? 10.455 -4.710 -25.818 1.00 94.75 91 PHE A O 1
ATOM 741 N N . VAL A 1 92 ? 8.722 -4.064 -27.098 1.00 92.75 92 VAL A N 1
ATOM 742 C CA . VAL A 1 92 ? 7.722 -4.161 -26.025 1.00 92.75 92 VAL A CA 1
ATOM 743 C C . VAL A 1 92 ? 7.667 -5.578 -25.458 1.00 92.75 92 VAL A C 1
ATOM 745 O O . VAL A 1 92 ? 7.664 -5.725 -24.237 1.00 92.75 92 VAL A O 1
ATOM 748 N N . SER A 1 93 ? 7.690 -6.599 -26.322 1.00 90.81 93 SER A N 1
ATOM 749 C CA . SER A 1 93 ? 7.710 -8.000 -25.889 1.00 90.81 93 SER A CA 1
ATOM 750 C C . SER A 1 93 ? 8.945 -8.311 -25.047 1.00 90.81 93 SER A C 1
ATOM 752 O O . SER A 1 93 ? 8.797 -8.737 -23.908 1.00 90.81 93 SER A O 1
ATOM 754 N N . VAL A 1 94 ? 10.158 -8.040 -25.551 1.00 90.00 94 VAL A N 1
ATOM 755 C CA . VAL A 1 94 ? 11.384 -8.375 -24.801 1.00 90.00 94 VAL A CA 1
ATOM 756 C C . VAL A 1 94 ? 11.529 -7.562 -23.516 1.00 90.00 94 VAL A C 1
ATOM 758 O O . VAL A 1 94 ? 12.034 -8.075 -22.523 1.00 90.00 94 VAL A O 1
ATOM 761 N N . PHE A 1 95 ? 11.057 -6.313 -23.498 1.00 90.62 95 PHE A N 1
ATOM 762 C CA . PHE A 1 95 ? 11.053 -5.499 -22.287 1.00 90.62 95 PHE A CA 1
ATOM 763 C C . PHE A 1 95 ? 10.109 -6.073 -21.229 1.00 90.62 95 PHE A C 1
ATOM 765 O O . PHE A 1 95 ? 10.454 -6.115 -20.050 1.00 90.62 95 PHE A O 1
ATOM 772 N N . GLU A 1 96 ? 8.917 -6.510 -21.629 1.00 89.31 96 GLU A N 1
ATOM 773 C CA . GLU A 1 96 ? 7.969 -7.137 -20.715 1.00 89.31 96 GLU A CA 1
ATOM 774 C C . GLU A 1 96 ? 8.454 -8.507 -20.224 1.00 89.31 96 GLU A C 1
ATOM 776 O O . GLU A 1 96 ? 8.354 -8.784 -19.027 1.00 89.31 96 GLU A O 1
ATOM 781 N N . ASP A 1 97 ? 9.023 -9.325 -21.109 1.00 86.75 97 ASP A N 1
ATOM 782 C CA . ASP A 1 97 ? 9.570 -10.638 -20.764 1.00 86.75 97 ASP A CA 1
ATOM 783 C C . ASP A 1 97 ? 10.736 -10.519 -19.781 1.00 86.75 97 ASP A C 1
ATOM 785 O O . ASP A 1 97 ? 10.756 -11.241 -18.790 1.00 86.75 97 ASP A O 1
ATOM 789 N N . GLU A 1 98 ? 11.642 -9.552 -19.956 1.00 84.50 98 GLU A N 1
ATOM 790 C CA . GLU A 1 98 ? 12.725 -9.293 -18.995 1.00 84.50 98 GLU A CA 1
ATOM 791 C C . GLU A 1 98 ? 12.177 -9.026 -17.581 1.00 84.50 98 GLU A C 1
ATOM 793 O O . GLU A 1 98 ? 12.718 -9.518 -16.593 1.00 84.50 98 GLU A O 1
ATOM 798 N N . HIS A 1 99 ? 11.058 -8.304 -17.461 1.00 82.69 99 HIS A N 1
ATOM 799 C CA . HIS A 1 99 ? 10.433 -7.999 -16.168 1.00 82.69 99 HIS A CA 1
ATOM 800 C C . HIS A 1 99 ? 9.529 -9.118 -15.623 1.00 82.69 99 HIS A C 1
ATOM 802 O O . HIS A 1 99 ? 9.152 -9.059 -14.453 1.00 82.69 99 HIS A O 1
ATOM 808 N N . ARG A 1 100 ? 9.153 -10.107 -16.443 1.00 75.31 100 ARG A N 1
ATOM 809 C CA . ARG A 1 100 ? 8.325 -11.255 -16.034 1.00 75.31 100 ARG A CA 1
ATOM 810 C C . ARG A 1 100 ? 9.136 -12.530 -15.782 1.00 75.31 100 ARG A C 1
ATOM 812 O O . ARG A 1 100 ? 8.784 -13.288 -14.883 1.00 75.31 100 ARG A O 1
ATOM 819 N N . MET A 1 101 ? 10.148 -12.807 -16.608 1.00 55.31 101 MET A N 1
ATOM 820 C CA . MET A 1 101 ? 10.906 -14.067 -16.624 1.00 55.31 101 MET A CA 1
ATOM 821 C C . MET A 1 101 ? 12.005 -14.113 -15.564 1.00 55.31 101 MET A C 1
ATOM 823 O O . MET A 1 101 ? 12.240 -15.169 -14.981 1.00 55.31 101 MET A O 1
ATOM 827 N N . GLY A 1 102 ? 12.653 -12.985 -15.274 1.00 53.47 102 GLY A N 1
ATOM 828 C CA . GLY A 1 102 ? 13.269 -12.809 -13.967 1.00 53.47 102 GLY A CA 1
ATOM 829 C C . GLY A 1 102 ? 12.122 -12.510 -13.025 1.00 53.47 102 GLY A C 1
ATOM 830 O O . GLY A 1 102 ? 11.508 -11.465 -13.212 1.00 53.47 102 GLY A O 1
ATOM 831 N N . GLU A 1 103 ? 11.791 -13.423 -12.104 1.00 56.62 103 GLU A N 1
ATOM 832 C CA . GLU A 1 103 ? 10.771 -13.261 -11.048 1.00 56.62 103 GLU A CA 1
ATOM 833 C C . GLU A 1 103 ? 10.529 -11.776 -10.755 1.00 56.62 103 GLU A C 1
ATOM 835 O O . GLU A 1 103 ? 11.512 -11.068 -10.562 1.00 56.62 103 GLU A O 1
ATOM 840 N N . LEU A 1 104 ? 9.287 -11.273 -10.783 1.00 55.47 104 LEU A N 1
ATOM 841 C CA . LEU A 1 104 ? 8.981 -9.827 -10.696 1.00 55.47 104 LEU A CA 1
ATOM 842 C C . LEU A 1 104 ? 9.822 -9.078 -9.629 1.00 55.47 104 LEU A C 1
ATOM 844 O O . LEU A 1 104 ? 10.246 -7.946 -9.866 1.00 55.47 104 LEU A O 1
ATOM 848 N N . ASP A 1 105 ? 10.148 -9.763 -8.528 1.00 55.28 105 ASP A N 1
ATOM 849 C CA . ASP A 1 105 ? 11.033 -9.357 -7.422 1.00 55.28 105 ASP A CA 1
ATOM 850 C C . ASP A 1 105 ? 12.537 -9.213 -7.756 1.00 55.28 105 ASP A C 1
ATOM 852 O O . ASP A 1 105 ? 13.351 -8.892 -6.889 1.00 55.28 105 ASP A O 1
ATOM 856 N N . SER A 1 106 ? 12.950 -9.454 -8.997 1.00 63.84 106 SER A N 1
ATOM 857 C CA . SER A 1 106 ? 14.341 -9.384 -9.468 1.00 63.84 106 SER A CA 1
A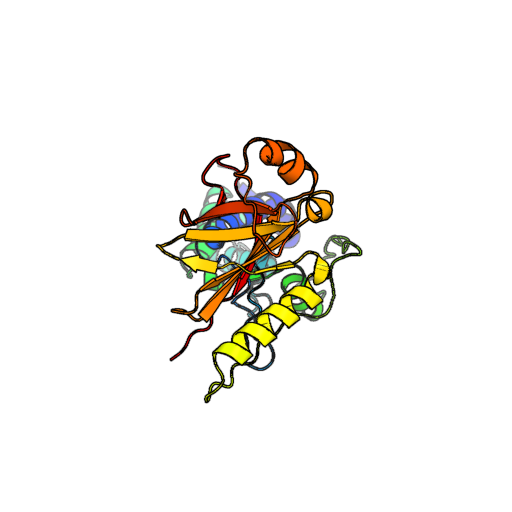TOM 858 C C . SER A 1 106 ? 14.661 -8.060 -10.161 1.00 63.84 106 SER A C 1
ATOM 860 O O . SER A 1 106 ? 15.811 -7.610 -10.143 1.00 63.84 106 SER A O 1
ATOM 862 N N . ASN A 1 107 ? 13.635 -7.425 -10.735 1.00 68.56 107 ASN A N 1
ATOM 863 C CA . ASN A 1 107 ? 13.726 -6.170 -11.479 1.00 68.56 107 ASN A CA 1
ATOM 864 C C . ASN A 1 107 ? 12.932 -5.046 -10.820 1.00 68.56 107 ASN A C 1
ATOM 866 O O . ASN A 1 107 ? 13.343 -3.888 -10.909 1.00 68.56 107 ASN A O 1
ATOM 870 N N . LEU A 1 108 ? 11.848 -5.389 -10.122 1.00 75.00 108 LEU A N 1
ATOM 871 C CA . LEU A 1 108 ? 11.026 -4.451 -9.380 1.00 75.00 108 LEU A CA 1
ATOM 872 C C . LEU A 1 108 ? 11.041 -4.787 -7.894 1.00 75.00 108 LEU A C 1
ATOM 874 O O . LEU A 1 108 ? 11.025 -5.943 -7.490 1.00 75.00 108 LEU A O 1
ATOM 878 N N . ILE A 1 109 ? 11.041 -3.747 -7.076 1.00 77.06 109 ILE A N 1
ATOM 879 C CA . ILE A 1 109 ? 10.941 -3.834 -5.629 1.00 77.06 109 ILE A CA 1
ATOM 880 C C . ILE A 1 109 ? 9.755 -2.983 -5.181 1.00 77.06 109 ILE A C 1
ATOM 882 O O . ILE A 1 109 ? 9.647 -1.819 -5.568 1.00 77.06 109 ILE A O 1
ATOM 886 N N . MET A 1 110 ? 8.847 -3.542 -4.376 1.00 78.81 110 MET A N 1
ATOM 887 C CA . MET A 1 110 ? 7.764 -2.746 -3.799 1.00 78.81 110 MET A CA 1
ATOM 888 C C . MET A 1 110 ? 8.218 -2.139 -2.477 1.00 78.81 110 MET A C 1
ATOM 890 O O . MET A 1 110 ? 8.498 -2.850 -1.507 1.00 78.81 110 MET A O 1
ATOM 894 N N . LEU A 1 111 ? 8.266 -0.814 -2.432 1.00 75.44 111 LEU A N 1
ATOM 895 C CA . LEU A 1 111 ? 8.708 -0.051 -1.270 1.00 75.44 111 LEU A CA 1
ATOM 896 C C . LEU A 1 111 ? 7.612 0.917 -0.842 1.00 75.44 111 LEU A C 1
ATOM 898 O O . LEU A 1 111 ? 6.877 1.431 -1.680 1.00 75.44 111 LEU A O 1
ATOM 902 N N . CYS A 1 112 ? 7.496 1.203 0.456 1.00 74.31 112 CYS A N 1
ATOM 903 C CA . CYS A 1 112 ? 6.708 2.364 0.868 1.00 74.31 112 CYS A CA 1
ATOM 904 C C . CYS A 1 112 ? 7.361 3.635 0.309 1.00 74.31 112 CYS A C 1
ATOM 906 O O . CYS A 1 112 ? 8.566 3.659 0.054 1.00 74.31 112 CYS A O 1
ATOM 908 N N . ARG A 1 113 ? 6.578 4.702 0.138 1.00 71.56 113 ARG A N 1
ATOM 909 C CA . ARG A 1 113 ? 7.045 5.967 -0.448 1.00 71.56 113 ARG A CA 1
ATOM 910 C C . ARG A 1 113 ? 8.366 6.468 0.152 1.00 71.56 113 ARG A C 1
ATOM 912 O O . ARG A 1 113 ? 9.271 6.851 -0.583 1.00 71.56 113 ARG A O 1
ATOM 919 N N . GLN A 1 114 ? 8.494 6.403 1.476 1.00 69.94 114 GLN A N 1
ATOM 920 C CA . GLN A 1 114 ? 9.695 6.813 2.211 1.00 69.94 114 GLN A CA 1
ATOM 921 C C . GLN A 1 114 ? 10.920 5.981 1.806 1.00 69.94 114 GLN A C 1
ATOM 923 O O . GLN A 1 114 ? 11.953 6.535 1.430 1.00 69.94 114 GLN A O 1
ATOM 928 N N . HIS A 1 115 ? 10.787 4.650 1.811 1.00 74.06 115 HIS A N 1
ATOM 929 C CA . HIS A 1 115 ? 11.859 3.747 1.398 1.00 74.06 115 HIS A CA 1
ATOM 930 C C . HIS A 1 115 ? 12.177 3.849 -0.084 1.00 74.06 115 HIS A C 1
ATOM 932 O O . HIS A 1 115 ? 13.340 3.755 -0.445 1.00 74.06 115 HIS A O 1
ATOM 938 N N . HIS A 1 116 ? 11.182 4.081 -0.935 1.00 75.12 116 HIS A N 1
ATOM 939 C CA . HIS A 1 116 ? 11.399 4.302 -2.358 1.00 75.12 116 HIS A CA 1
ATOM 940 C C . HIS A 1 116 ? 12.284 5.533 -2.593 1.00 75.12 116 HIS A C 1
ATOM 942 O O . HIS A 1 116 ? 13.298 5.455 -3.281 1.00 75.12 116 HIS A O 1
ATOM 948 N N . VAL A 1 117 ? 11.962 6.655 -1.945 1.00 70.56 117 VAL A N 1
ATOM 949 C CA . VAL A 1 117 ? 12.746 7.891 -2.062 1.00 70.56 117 VAL A CA 1
ATOM 950 C C . VAL A 1 117 ? 14.156 7.717 -1.492 1.00 70.56 117 VAL A C 1
ATOM 952 O O . VAL A 1 117 ? 15.123 8.113 -2.143 1.00 70.56 117 VAL A O 1
ATOM 955 N N . ALA A 1 118 ? 14.284 7.116 -0.304 1.00 69.19 118 ALA A N 1
ATOM 956 C CA . ALA A 1 118 ? 15.576 6.823 0.319 1.00 69.19 118 ALA A CA 1
ATOM 957 C C . ALA A 1 118 ? 16.429 5.870 -0.529 1.00 69.19 118 ALA A C 1
ATOM 959 O O . ALA A 1 118 ? 17.648 6.019 -0.584 1.00 69.19 118 ALA A O 1
ATOM 960 N N . TYR A 1 119 ? 15.785 4.925 -1.213 1.00 71.06 119 TYR A N 1
ATOM 961 C CA . TYR A 1 119 ? 16.436 3.993 -2.119 1.00 71.06 119 TYR A CA 1
ATOM 962 C C . TYR A 1 119 ? 16.970 4.694 -3.371 1.00 71.06 119 TYR A C 1
ATOM 964 O O . TYR A 1 119 ? 18.108 4.446 -3.751 1.00 71.06 119 TYR A O 1
ATOM 972 N N . ASP A 1 120 ? 16.205 5.607 -3.975 1.00 68.38 120 ASP A N 1
ATOM 973 C CA . ASP A 1 120 ? 16.615 6.303 -5.202 1.00 68.38 120 ASP A CA 1
ATOM 974 C C . ASP A 1 120 ? 17.645 7.415 -4.963 1.00 68.38 120 ASP A C 1
ATOM 976 O O . ASP A 1 120 ? 18.515 7.650 -5.806 1.00 68.38 120 ASP A O 1
ATOM 980 N N . LEU A 1 121 ? 17.567 8.110 -3.822 1.00 69.00 121 LEU A N 1
ATOM 981 C CA . LEU A 1 121 ? 18.399 9.273 -3.475 1.00 69.00 121 LEU A CA 1
ATOM 982 C C . LEU A 1 121 ? 19.911 9.084 -3.747 1.00 69.00 121 LEU A C 1
ATOM 984 O O . LEU A 1 121 ? 20.485 9.956 -4.401 1.00 69.00 121 LEU A O 1
ATOM 988 N N . PRO A 1 122 ? 20.569 7.981 -3.333 1.00 66.06 122 PRO A N 1
ATOM 989 C CA . PRO A 1 122 ? 21.999 7.743 -3.577 1.00 66.06 122 PRO A CA 1
ATOM 990 C C . PRO A 1 122 ? 22.382 7.511 -5.046 1.00 66.06 122 PRO A C 1
ATOM 992 O O . PRO A 1 122 ? 23.563 7.620 -5.399 1.00 66.06 122 PRO A O 1
ATOM 995 N N . TYR A 1 123 ? 21.409 7.156 -5.888 1.00 61.12 123 TYR A N 1
ATOM 996 C CA . TYR A 1 123 ? 21.600 6.836 -7.306 1.00 61.12 123 TYR A CA 1
ATOM 997 C C . TYR A 1 123 ? 21.139 7.970 -8.232 1.00 61.12 123 TYR A C 1
ATOM 999 O O . TYR A 1 123 ? 21.379 7.911 -9.442 1.00 61.12 123 TYR A O 1
ATOM 1007 N N . LYS A 1 124 ? 20.557 9.042 -7.672 1.00 57.78 124 LYS A N 1
ATOM 1008 C CA . LYS A 1 124 ? 20.256 10.282 -8.398 1.00 57.78 124 LYS A CA 1
ATOM 1009 C C . LYS A 1 124 ? 21.540 10.852 -9.011 1.00 57.78 124 LYS A C 1
ATOM 1011 O O . LYS A 1 124 ? 22.506 11.138 -8.309 1.00 57.78 124 LYS A O 1
ATOM 1016 N N . GLY A 1 125 ? 21.555 10.985 -10.338 1.00 50.38 125 GLY A N 1
ATOM 1017 C CA . GLY A 1 125 ? 22.671 11.555 -11.106 1.00 50.38 125 GLY A CA 1
ATOM 1018 C C . GLY A 1 125 ? 23.833 10.604 -11.427 1.00 50.38 125 GLY A C 1
ATOM 1019 O O . GLY A 1 125 ? 24.760 11.022 -12.114 1.00 50.38 125 GLY A O 1
ATOM 1020 N N . LYS A 1 126 ? 23.804 9.342 -10.969 1.00 45.72 126 LYS A N 1
ATOM 1021 C CA . LYS A 1 126 ? 24.840 8.335 -11.298 1.00 45.72 126 LYS A CA 1
ATOM 1022 C C . LYS A 1 126 ? 24.474 7.422 -12.470 1.00 45.72 126 LYS A C 1
ATOM 1024 O O . LYS A 1 126 ? 25.355 6.776 -13.027 1.00 45.72 126 LYS A O 1
ATOM 1029 N N . SER A 1 127 ? 23.201 7.370 -12.848 1.00 46.34 127 SER A N 1
ATOM 1030 C CA . SER A 1 127 ? 22.740 6.761 -14.097 1.00 46.34 127 SER A CA 1
ATOM 1031 C C . SER A 1 127 ? 22.861 7.774 -15.240 1.00 46.34 127 SER A C 1
ATOM 1033 O O . SER A 1 127 ? 22.670 8.971 -15.022 1.00 46.34 127 SER A O 1
ATOM 1035 N N . PHE A 1 128 ? 23.221 7.299 -16.441 1.00 40.38 128 PHE A N 1
ATOM 1036 C CA . PHE A 1 128 ? 23.464 8.116 -17.639 1.00 40.38 128 PHE A CA 1
ATOM 1037 C C . PHE A 1 128 ? 22.452 9.277 -17.754 1.00 40.38 128 PHE A C 1
ATOM 1039 O O . PHE A 1 128 ? 21.242 9.050 -17.862 1.00 40.38 128 PHE A O 1
ATOM 1046 N N . GLY A 1 129 ? 22.993 10.500 -17.659 1.00 37.88 129 GLY A N 1
ATOM 1047 C CA . GLY A 1 129 ? 22.345 11.803 -17.457 1.00 37.88 129 GLY A CA 1
ATOM 1048 C C . GLY A 1 129 ? 20.843 11.911 -17.735 1.00 37.88 129 GLY A C 1
ATOM 1049 O O . GLY A 1 129 ? 20.349 11.591 -18.815 1.00 37.88 129 GLY A O 1
ATOM 1050 N N . GLY A 1 130 ? 20.097 12.419 -16.759 1.00 34.62 130 GLY A N 1
ATOM 1051 C CA . GLY A 1 130 ? 18.740 12.909 -16.972 1.00 34.62 130 GLY A CA 1
ATOM 1052 C C . GLY A 1 130 ? 18.080 13.366 -15.680 1.00 34.62 130 GLY A C 1
ATOM 1053 O O . GLY A 1 130 ? 18.147 12.667 -14.669 1.00 34.62 130 GLY A O 1
ATOM 1054 N N . ASP A 1 131 ? 17.450 14.533 -15.756 1.00 30.92 131 ASP A N 1
ATOM 1055 C CA . ASP A 1 131 ? 16.670 15.150 -14.692 1.00 30.92 131 ASP A CA 1
ATOM 1056 C C . ASP A 1 131 ? 15.381 14.352 -14.451 1.00 30.92 131 ASP A C 1
ATOM 1058 O O . ASP A 1 131 ? 14.595 14.114 -15.368 1.00 30.92 131 ASP A O 1
ATOM 1062 N N . TYR A 1 132 ? 15.177 13.910 -13.211 1.00 36.88 132 TYR A N 1
ATOM 1063 C CA . TYR A 1 132 ? 13.925 13.298 -12.769 1.00 36.88 132 TYR A CA 1
ATOM 1064 C C . TYR A 1 132 ? 12.966 14.400 -12.305 1.00 36.88 132 TYR A C 1
ATOM 1066 O O . TYR A 1 132 ? 13.378 15.301 -11.573 1.00 36.88 132 TYR A O 1
ATOM 1074 N N . GLU A 1 133 ? 11.686 14.309 -12.675 1.00 31.03 133 GLU A N 1
ATOM 1075 C CA . GLU A 1 133 ? 10.651 15.178 -12.106 1.00 31.03 133 GLU A CA 1
ATOM 1076 C C . GLU A 1 133 ? 10.545 14.955 -10.591 1.00 31.03 133 GLU A C 1
ATOM 1078 O O . GLU A 1 133 ? 10.438 13.829 -10.094 1.00 31.03 133 GLU A O 1
ATOM 1083 N N . VAL A 1 134 ? 10.601 16.061 -9.849 1.00 32.25 134 VAL A N 1
ATOM 1084 C CA . VAL A 1 134 ? 10.440 16.088 -8.398 1.00 32.25 134 VAL A CA 1
ATOM 1085 C C . VAL A 1 134 ? 8.988 15.758 -8.078 1.00 32.25 134 VAL A C 1
ATOM 1087 O O . VAL A 1 134 ? 8.095 16.570 -8.288 1.00 32.25 134 VAL A O 1
ATOM 1090 N N . VAL A 1 135 ? 8.741 14.566 -7.543 1.00 35.41 135 VAL A N 1
ATOM 1091 C CA . VAL A 1 135 ? 7.473 14.289 -6.867 1.00 35.41 135 VAL A CA 1
ATOM 1092 C C . VAL A 1 135 ? 7.542 14.972 -5.503 1.00 35.41 135 VAL A C 1
ATOM 1094 O O . VAL A 1 135 ? 8.317 14.541 -4.644 1.00 35.41 135 VAL A O 1
ATOM 1097 N N . GLU A 1 136 ? 6.772 16.047 -5.332 1.00 29.02 136 GLU A N 1
ATOM 1098 C CA . GLU A 1 136 ? 6.662 16.785 -4.072 1.00 29.02 136 GLU A CA 1
ATOM 1099 C C . GLU A 1 136 ? 6.310 15.834 -2.919 1.00 29.02 136 GLU A C 1
ATOM 1101 O O . GLU A 1 136 ? 5.414 14.991 -3.016 1.00 29.02 136 GLU A O 1
ATOM 1106 N N . ILE A 1 137 ? 7.077 15.937 -1.834 1.00 35.19 137 ILE A N 1
ATOM 1107 C CA . ILE A 1 137 ? 6.836 15.204 -0.593 1.00 35.19 137 ILE A CA 1
ATOM 1108 C C . ILE A 1 137 ? 5.667 15.910 0.093 1.00 35.19 137 ILE A C 1
ATOM 1110 O O . ILE A 1 137 ? 5.760 17.102 0.379 1.00 35.19 137 ILE A O 1
ATOM 1114 N N . ALA A 1 138 ? 4.565 15.201 0.344 1.00 39.78 138 ALA A N 1
ATOM 1115 C CA . ALA A 1 138 ? 3.487 15.759 1.151 1.00 39.78 138 ALA A CA 1
ATOM 1116 C C . ALA A 1 138 ? 4.020 16.035 2.567 1.00 39.78 138 ALA A C 1
ATOM 1118 O O . ALA A 1 138 ? 4.723 15.193 3.119 1.00 39.78 138 ALA A O 1
ATOM 1119 N N . GLU A 1 139 ? 3.659 17.166 3.181 1.00 37.03 139 GLU A N 1
ATOM 1120 C CA . GLU A 1 139 ? 4.165 17.601 4.503 1.00 37.03 139 GLU A CA 1
ATOM 1121 C C . GLU A 1 139 ? 3.998 16.563 5.636 1.00 37.03 139 GLU A C 1
ATOM 1123 O O . GLU A 1 139 ? 4.648 16.669 6.673 1.00 37.03 139 GLU A O 1
ATOM 1128 N N . ASN A 1 140 ? 3.168 15.536 5.432 1.00 37.56 140 ASN A N 1
ATOM 1129 C CA . ASN A 1 140 ? 2.894 14.472 6.398 1.00 37.56 140 ASN A CA 1
ATOM 1130 C C . ASN A 1 140 ? 3.757 13.203 6.229 1.00 37.56 140 ASN A C 1
ATOM 1132 O O . ASN A 1 140 ? 3.646 12.293 7.051 1.00 37.56 140 ASN A O 1
ATOM 1136 N N . ASP A 1 141 ? 4.602 13.101 5.199 1.00 37.31 141 ASP A N 1
ATOM 1137 C CA . ASP A 1 141 ? 5.496 11.951 5.028 1.00 37.31 141 ASP A CA 1
ATOM 1138 C C . ASP A 1 141 ? 6.744 12.113 5.923 1.00 37.31 141 ASP A C 1
ATOM 1140 O O . ASP A 1 141 ? 7.685 12.836 5.599 1.00 37.31 141 ASP A O 1
ATOM 1144 N N . SER A 1 142 ? 6.768 11.426 7.074 1.00 38.38 142 SER A N 1
ATOM 1145 C CA . SER A 1 142 ? 7.964 11.306 7.930 1.00 38.38 142 SER A CA 1
ATOM 1146 C C . SER A 1 142 ? 9.164 10.772 7.132 1.00 38.38 142 SER A C 1
ATOM 1148 O O . SER A 1 142 ? 9.055 9.766 6.443 1.00 38.38 142 SER A O 1
ATOM 1150 N N . ILE A 1 143 ? 10.340 11.392 7.258 1.00 39.28 143 ILE A N 1
ATOM 1151 C CA . ILE A 1 143 ? 11.564 10.968 6.546 1.00 39.28 143 ILE A CA 1
ATOM 1152 C C . ILE A 1 143 ? 12.199 9.717 7.194 1.00 39.28 143 ILE A C 1
ATOM 1154 O O . ILE A 1 143 ? 12.991 9.023 6.559 1.00 39.28 143 ILE A O 1
ATOM 1158 N N . THR A 1 144 ? 11.845 9.396 8.444 1.00 40.53 144 THR A N 1
ATOM 1159 C CA . THR A 1 144 ? 12.467 8.302 9.208 1.00 40.53 144 THR A CA 1
ATOM 1160 C C . THR A 1 144 ? 11.674 6.999 9.074 1.00 40.53 144 THR A C 1
ATOM 1162 O O . THR A 1 144 ? 10.518 6.974 9.511 1.00 40.53 144 THR A O 1
ATOM 1165 N N . PRO A 1 145 ? 12.267 5.914 8.543 1.00 37.59 145 PRO A N 1
ATOM 1166 C CA . PRO A 1 145 ? 11.579 4.636 8.410 1.00 37.59 145 PRO A CA 1
ATOM 1167 C C . PRO A 1 145 ? 11.347 3.909 9.740 1.00 37.59 145 PRO A C 1
ATOM 1169 O O . PRO A 1 145 ? 12.153 4.016 10.663 1.00 37.59 145 PRO A O 1
ATOM 1172 N N . LEU A 1 146 ? 10.254 3.145 9.818 1.00 43.62 146 LEU A N 1
ATOM 1173 C CA . LEU A 1 146 ? 9.907 2.281 10.953 1.00 43.62 146 LEU A CA 1
ATOM 1174 C C . LEU A 1 146 ? 10.643 0.931 10.854 1.00 43.62 146 LEU A C 1
ATOM 1176 O O . LEU A 1 146 ? 10.550 0.276 9.813 1.00 43.62 146 LEU A O 1
ATOM 1180 N N . LEU A 1 147 ? 11.340 0.519 11.920 1.00 42.12 147 LEU A N 1
ATOM 1181 C CA . LEU A 1 147 ? 12.105 -0.736 12.025 1.00 42.12 147 LEU A CA 1
ATOM 1182 C C . LEU A 1 147 ? 11.718 -1.473 13.305 1.00 42.12 147 LEU A C 1
ATOM 1184 O O . LEU A 1 147 ? 11.608 -0.843 14.352 1.00 42.12 147 LEU A O 1
ATOM 1188 N N . LEU A 1 148 ? 11.454 -2.778 13.217 1.00 44.03 148 LEU A N 1
ATOM 1189 C CA . LEU A 1 148 ? 10.879 -3.556 14.315 1.00 44.03 148 LEU A CA 1
ATOM 1190 C C . LEU A 1 148 ? 11.792 -4.689 14.808 1.00 44.03 148 LEU A C 1
ATOM 1192 O O . LEU A 1 148 ? 11.795 -5.773 14.220 1.00 44.03 148 LEU A O 1
ATOM 1196 N N . ASN A 1 149 ? 12.455 -4.420 15.946 1.00 45.06 149 ASN A N 1
ATOM 1197 C CA . ASN A 1 149 ? 12.929 -5.357 16.985 1.00 45.06 149 ASN A CA 1
ATOM 1198 C C . ASN A 1 149 ? 12.778 -6.876 16.728 1.00 45.06 149 ASN A C 1
ATOM 1200 O O . ASN A 1 149 ? 11.734 -7.405 17.116 1.00 45.06 149 ASN A O 1
ATOM 1204 N N . LYS A 1 150 ? 13.783 -7.609 16.216 1.00 44.03 150 LYS A N 1
ATOM 1205 C CA . LYS A 1 150 ? 13.741 -9.092 16.064 1.00 44.03 150 LYS A CA 1
ATOM 1206 C C . LYS A 1 150 ? 14.203 -9.958 17.255 1.00 44.03 150 LYS A C 1
ATOM 1208 O O . LYS A 1 150 ? 14.197 -11.183 17.130 1.00 44.03 150 LYS A O 1
ATOM 1213 N N . ASP A 1 151 ? 14.536 -9.404 18.420 1.00 40.75 151 ASP A N 1
ATOM 1214 C CA . ASP A 1 151 ? 15.012 -10.234 19.543 1.00 40.75 151 ASP A CA 1
ATOM 1215 C C . ASP A 1 151 ? 13.868 -10.881 20.349 1.00 40.75 151 ASP A C 1
ATOM 1217 O O . ASP A 1 151 ? 13.152 -10.236 21.120 1.00 40.75 151 ASP A O 1
ATOM 1221 N N . ILE A 1 152 ? 13.707 -12.199 20.175 1.00 44.19 152 ILE A N 1
ATOM 1222 C CA . ILE A 1 152 ? 12.706 -13.033 20.849 1.00 44.19 152 ILE A CA 1
ATOM 1223 C C . ILE A 1 152 ? 13.361 -13.843 21.972 1.00 44.19 152 ILE A C 1
ATOM 1225 O O . ILE A 1 152 ? 14.063 -14.819 21.726 1.00 44.19 152 ILE A O 1
ATOM 1229 N N . SER A 1 153 ? 13.012 -13.517 23.217 1.00 40.53 153 SER A N 1
ATOM 1230 C CA . SER A 1 153 ? 12.979 -14.468 24.332 1.00 40.53 153 SER A CA 1
ATOM 1231 C C . SER A 1 153 ? 12.014 -13.963 25.419 1.00 40.53 153 SER A C 1
ATOM 1233 O O . SER A 1 153 ? 12.025 -12.791 25.784 1.00 40.53 153 SER A O 1
ATOM 1235 N N . GLU A 1 154 ? 11.103 -14.840 25.855 1.00 45.28 154 GLU A N 1
ATOM 1236 C CA . GLU A 1 154 ? 10.156 -14.738 26.991 1.00 45.28 154 GLU A CA 1
ATOM 1237 C C . GLU A 1 154 ? 9.083 -13.619 27.027 1.00 45.28 154 GLU A C 1
ATOM 1239 O O . GLU A 1 154 ? 8.058 -13.789 27.690 1.00 45.28 154 GLU A O 1
ATOM 1244 N N . HIS A 1 155 ? 9.183 -12.544 26.237 1.00 59.28 155 HIS A N 1
ATOM 1245 C CA . HIS A 1 155 ? 8.244 -11.404 26.304 1.00 59.28 155 HIS A CA 1
ATOM 1246 C C . HIS A 1 155 ? 7.452 -11.113 25.013 1.00 59.28 155 HIS A C 1
ATOM 1248 O O . HIS A 1 155 ? 7.204 -9.961 24.661 1.00 59.28 155 HIS A O 1
ATOM 1254 N N . LYS A 1 156 ? 6.967 -12.150 24.316 1.00 66.50 156 LYS A N 1
ATOM 1255 C CA . LYS A 1 156 ? 6.290 -12.021 23.002 1.00 66.50 156 LYS A CA 1
ATOM 1256 C C . LYS A 1 156 ? 5.087 -11.062 22.983 1.00 66.50 156 LYS A C 1
ATOM 1258 O O . LYS A 1 156 ? 4.931 -10.282 22.053 1.00 66.50 156 LYS A O 1
ATOM 1263 N N . THR A 1 157 ? 4.268 -11.049 24.037 1.00 66.44 157 THR A N 1
ATOM 1264 C CA . THR A 1 157 ? 3.139 -10.098 24.132 1.00 66.44 157 THR A CA 1
ATOM 1265 C C . THR A 1 157 ? 3.621 -8.654 24.318 1.00 66.44 157 THR A C 1
ATOM 1267 O O . THR A 1 157 ? 2.974 -7.725 23.841 1.00 66.44 157 THR A O 1
ATOM 1270 N N . GLN A 1 158 ? 4.749 -8.445 25.003 1.00 73.81 158 GLN A N 1
ATOM 1271 C CA . GLN A 1 158 ? 5.317 -7.110 25.193 1.00 73.81 158 GLN A CA 1
ATOM 1272 C C . GLN A 1 158 ? 5.959 -6.589 23.905 1.00 73.81 158 GLN A C 1
ATOM 1274 O O . GLN A 1 158 ? 5.810 -5.411 23.603 1.00 73.81 158 GLN A O 1
ATOM 1279 N N . LEU A 1 159 ? 6.594 -7.467 23.122 1.00 73.44 159 LEU A N 1
ATOM 1280 C CA . LEU A 1 159 ? 7.128 -7.134 21.800 1.00 73.44 159 LEU A CA 1
ATOM 1281 C C . LEU A 1 159 ? 6.030 -6.611 20.870 1.00 73.44 159 LEU A C 1
ATOM 1283 O O . LEU A 1 159 ? 6.148 -5.502 20.353 1.00 73.44 159 LEU A O 1
ATOM 1287 N N . VAL A 1 160 ? 4.918 -7.343 20.736 1.00 76.06 160 VAL A N 1
ATOM 1288 C CA . VAL A 1 160 ? 3.809 -6.895 19.878 1.00 76.06 160 VAL A CA 1
ATOM 1289 C C . VAL A 1 160 ? 3.193 -5.594 20.396 1.00 76.06 160 VAL A C 1
ATOM 1291 O O . VAL A 1 160 ? 2.910 -4.692 19.613 1.00 76.06 160 VAL A O 1
ATOM 1294 N N . LYS A 1 161 ? 3.044 -5.435 21.718 1.00 79.38 161 LYS A N 1
ATOM 1295 C CA . LYS A 1 161 ? 2.583 -4.166 22.306 1.00 79.38 161 LYS A CA 1
ATOM 1296 C C . LYS A 1 161 ? 3.515 -3.001 21.977 1.00 79.38 161 LYS A C 1
ATOM 1298 O O . LYS A 1 161 ? 3.025 -1.943 21.593 1.00 79.38 161 LYS A O 1
ATOM 1303 N N . ASN A 1 162 ? 4.826 -3.181 22.118 1.00 80.88 162 ASN A N 1
ATOM 1304 C CA . ASN A 1 162 ? 5.809 -2.145 21.804 1.00 80.88 162 ASN A CA 1
ATOM 1305 C C . ASN A 1 162 ? 5.747 -1.771 20.319 1.00 80.88 162 ASN A C 1
ATOM 1307 O O . ASN A 1 162 ? 5.696 -0.589 19.997 1.00 80.88 162 ASN A O 1
ATOM 1311 N N . ALA A 1 163 ? 5.640 -2.763 19.436 1.00 79.94 163 ALA A N 1
ATOM 1312 C CA . ALA A 1 163 ? 5.496 -2.544 18.003 1.00 79.94 163 ALA A CA 1
ATOM 1313 C C . ALA A 1 163 ? 4.205 -1.803 17.632 1.00 79.94 163 ALA A C 1
ATOM 1315 O O . ALA A 1 163 ? 4.225 -0.911 16.788 1.00 79.94 163 ALA A O 1
ATOM 1316 N N . ILE A 1 164 ? 3.084 -2.128 18.284 1.00 84.12 164 ILE A N 1
ATOM 1317 C CA . ILE A 1 164 ? 1.827 -1.389 18.117 1.00 84.12 164 ILE A CA 1
ATOM 1318 C C . ILE A 1 164 ? 2.010 0.069 18.551 1.00 84.12 164 ILE A C 1
ATOM 1320 O O . ILE A 1 164 ? 1.597 0.976 17.833 1.00 84.12 164 ILE A O 1
ATOM 1324 N N . LEU A 1 165 ? 2.627 0.312 19.714 1.00 83.31 165 LEU A N 1
ATOM 1325 C CA . LEU A 1 165 ? 2.874 1.669 20.214 1.00 83.31 165 LEU A CA 1
ATOM 1326 C C . LEU A 1 165 ? 3.771 2.469 19.265 1.00 83.31 165 LEU A C 1
ATOM 1328 O O . LEU A 1 165 ? 3.519 3.652 19.030 1.00 83.31 165 LEU A O 1
ATOM 1332 N N . GLU A 1 166 ? 4.791 1.827 18.705 1.00 78.12 166 GLU A N 1
ATOM 1333 C CA . GLU A 1 166 ? 5.697 2.445 17.747 1.00 78.12 166 GLU A CA 1
ATOM 1334 C C . GLU A 1 166 ? 4.991 2.779 16.431 1.00 78.12 166 GLU A C 1
ATOM 1336 O O . GLU A 1 166 ? 5.095 3.911 15.957 1.00 78.12 166 GLU A O 1
ATOM 1341 N N . ALA A 1 167 ? 4.187 1.852 15.901 1.00 80.00 167 ALA A N 1
ATOM 1342 C CA . ALA A 1 167 ? 3.366 2.083 14.717 1.00 80.00 167 ALA A CA 1
ATOM 1343 C C . ALA A 1 167 ? 2.365 3.233 14.935 1.00 80.00 167 ALA A C 1
ATOM 1345 O O . ALA A 1 167 ? 2.272 4.133 14.104 1.00 80.00 167 ALA A O 1
ATOM 1346 N N . VAL A 1 168 ? 1.671 3.270 16.082 1.00 82.00 168 VAL A N 1
ATOM 1347 C CA . VAL A 1 168 ? 0.760 4.370 16.455 1.00 82.00 168 VAL A CA 1
ATOM 1348 C C . VAL A 1 168 ? 1.500 5.711 16.491 1.00 82.00 168 VAL A C 1
ATOM 1350 O O . VAL A 1 168 ? 0.997 6.698 15.955 1.00 82.00 168 VAL A O 1
ATOM 1353 N N . ARG A 1 169 ? 2.708 5.754 17.071 1.00 77.12 169 ARG A N 1
ATOM 1354 C CA . ARG A 1 169 ? 3.535 6.971 17.108 1.00 77.12 169 ARG A CA 1
ATOM 1355 C C . ARG A 1 169 ? 3.973 7.402 15.709 1.00 77.12 169 ARG A C 1
ATOM 1357 O O . ARG A 1 169 ? 3.897 8.584 15.392 1.00 77.12 169 ARG A O 1
ATOM 1364 N N . HIS A 1 170 ? 4.440 6.458 14.895 1.00 71.69 170 HIS A N 1
ATOM 1365 C CA . HIS A 1 170 ? 4.953 6.714 13.549 1.00 71.69 170 HIS A CA 1
ATOM 1366 C C . HIS A 1 170 ? 3.865 7.228 12.603 1.00 71.69 170 HIS A C 1
ATOM 1368 O O . HIS A 1 170 ? 4.097 8.160 11.843 1.00 71.69 170 HIS A O 1
ATOM 1374 N N . LEU A 1 171 ? 2.655 6.681 12.706 1.00 75.62 171 LEU A N 1
ATOM 1375 C CA . LEU A 1 171 ? 1.493 7.123 11.935 1.00 75.62 171 LEU A CA 1
ATOM 1376 C C . LEU A 1 171 ? 0.886 8.441 12.456 1.00 75.62 171 LEU A C 1
ATOM 1378 O O . LEU A 1 171 ? -0.181 8.839 11.995 1.00 75.62 171 LEU A O 1
ATOM 1382 N N . ALA A 1 172 ? 1.524 9.092 13.438 1.00 80.56 172 ALA A N 1
ATOM 1383 C CA . ALA A 1 172 ? 1.027 10.286 14.121 1.00 80.56 172 ALA A CA 1
ATOM 1384 C C . ALA A 1 172 ? -0.407 10.122 14.667 1.00 80.56 172 ALA A C 1
ATOM 1386 O O . ALA A 1 172 ? -1.185 11.075 14.745 1.00 80.56 172 ALA A O 1
ATOM 1387 N N . ILE A 1 173 ? -0.769 8.898 15.064 1.00 85.62 173 ILE A N 1
ATOM 1388 C CA . ILE A 1 173 ? -2.095 8.591 15.586 1.00 85.62 173 ILE A CA 1
ATOM 1389 C C . ILE A 1 173 ? -2.152 9.000 17.056 1.00 85.62 173 ILE A C 1
ATOM 1391 O O . ILE A 1 173 ? -1.338 8.582 17.884 1.00 85.62 173 ILE A O 1
ATOM 1395 N N . ASN A 1 174 ? -3.171 9.779 17.416 1.00 85.62 174 ASN A N 1
ATOM 1396 C CA . ASN A 1 174 ? -3.457 10.057 18.815 1.00 85.62 174 ASN A CA 1
ATOM 1397 C C . ASN A 1 174 ? -3.917 8.769 19.511 1.00 85.62 174 ASN A C 1
ATOM 1399 O O . ASN A 1 174 ? -4.994 8.247 19.222 1.00 85.62 174 ASN A O 1
ATOM 1403 N N . SER A 1 175 ? -3.133 8.286 20.475 1.00 84.00 175 SER A N 1
ATOM 1404 C CA . SER A 1 175 ? -3.410 7.042 21.202 1.00 84.00 175 SER A CA 1
ATOM 1405 C C . SER A 1 175 ? -4.762 7.029 21.926 1.00 84.00 175 SER A C 1
ATOM 1407 O O . SER A 1 175 ? -5.312 5.957 22.171 1.00 84.00 175 SER A O 1
ATOM 1409 N N . LYS A 1 176 ? -5.354 8.197 22.222 1.00 86.06 176 LYS A N 1
ATOM 1410 C CA . LYS A 1 176 ? -6.711 8.304 22.791 1.00 86.06 176 LYS A CA 1
ATOM 1411 C C . LYS A 1 176 ? -7.810 7.856 21.820 1.00 86.06 176 LYS A C 1
ATOM 1413 O O . LYS A 1 176 ? -8.891 7.463 22.277 1.00 86.06 176 LYS A O 1
ATOM 1418 N N . ASN A 1 177 ? -7.520 7.891 20.522 1.00 87.69 177 ASN A N 1
ATOM 1419 C CA . ASN A 1 177 ? -8.422 7.517 19.432 1.00 87.69 177 ASN A CA 1
ATOM 1420 C C . ASN A 1 177 ? -8.204 6.066 18.986 1.00 87.69 177 ASN A C 1
ATOM 1422 O O . ASN A 1 177 ? -8.938 5.561 18.138 1.00 87.69 177 ASN A O 1
ATOM 1426 N N . CYS A 1 178 ? -7.220 5.388 19.578 1.00 90.38 178 CYS A N 1
ATOM 1427 C CA . CYS A 1 178 ? -7.006 3.968 19.385 1.00 90.38 178 CYS A CA 1
ATOM 1428 C C . CYS A 1 178 ? -7.962 3.153 20.254 1.00 90.38 178 CYS A C 1
ATOM 1430 O O . CYS A 1 178 ? -8.214 3.474 21.419 1.00 90.38 178 CYS A O 1
ATOM 1432 N N . SER A 1 179 ? -8.441 2.053 19.690 1.00 89.06 179 SER A N 1
ATOM 1433 C CA . SER A 1 179 ? -9.226 1.046 20.390 1.00 89.06 179 SER A CA 1
ATOM 1434 C C . SER A 1 179 ? -8.648 -0.329 20.113 1.00 89.06 179 SER A C 1
ATOM 1436 O O . SER A 1 179 ? -8.220 -0.620 18.999 1.00 89.06 179 SER A O 1
ATOM 1438 N N . TYR A 1 180 ? -8.626 -1.171 21.140 1.00 85.50 180 TYR A N 1
ATOM 1439 C CA . TYR A 1 180 ? -8.066 -2.513 21.063 1.00 85.50 180 TYR A CA 1
ATOM 1440 C C . TYR A 1 180 ? -9.189 -3.527 20.980 1.00 85.50 180 TYR A C 1
ATOM 1442 O O . TYR A 1 180 ? -10.146 -3.474 21.756 1.00 85.50 180 TYR A O 1
ATOM 1450 N N . ALA A 1 181 ? -9.061 -4.453 20.041 1.00 78.31 181 ALA A N 1
ATOM 1451 C CA . ALA A 1 181 ? -10.061 -5.477 19.855 1.00 78.31 181 ALA A CA 1
ATOM 1452 C C . ALA A 1 181 ? -10.010 -6.513 20.973 1.00 78.31 181 ALA A C 1
ATOM 1454 O O . ALA A 1 181 ? -8.938 -6.972 21.375 1.00 78.31 181 ALA A O 1
ATOM 1455 N N . LYS A 1 182 ? -11.182 -7.014 21.357 1.00 73.62 182 LYS A N 1
ATOM 1456 C CA . LYS A 1 182 ? -11.295 -8.342 21.952 1.00 73.62 182 LYS A CA 1
ATOM 1457 C C . LYS A 1 182 ? -11.577 -9.348 20.837 1.00 73.62 182 LYS A C 1
ATOM 1459 O O . LYS A 1 182 ? -12.656 -9.321 20.246 1.00 73.62 182 LYS A O 1
ATOM 1464 N N . PHE A 1 183 ? -10.631 -10.244 20.555 1.00 76.69 183 PHE A N 1
ATOM 1465 C CA . PHE A 1 183 ? -10.860 -11.344 19.615 1.00 76.69 183 PHE A CA 1
ATOM 1466 C C . PHE A 1 183 ? -11.539 -12.519 20.324 1.00 76.69 183 PHE A C 1
ATOM 1468 O O . PHE A 1 183 ? -10.965 -13.132 21.222 1.00 76.69 183 PHE A O 1
ATOM 1475 N N . THR A 1 184 ? -12.780 -12.828 19.945 1.00 75.06 184 THR A N 1
ATOM 1476 C CA . THR A 1 184 ? -13.541 -13.967 20.486 1.00 75.06 184 THR A CA 1
ATOM 1477 C C . THR A 1 184 ? -14.425 -14.580 19.410 1.00 75.06 184 THR A C 1
ATOM 1479 O O . THR A 1 184 ? -14.999 -13.863 18.595 1.00 75.06 184 THR A O 1
ATOM 1482 N N . ASN A 1 185 ? -14.561 -15.910 19.408 1.00 73.81 185 ASN A N 1
ATOM 1483 C CA . ASN A 1 185 ? -15.420 -16.642 18.467 1.00 73.81 185 ASN A CA 1
ATOM 1484 C C . ASN A 1 185 ? -15.195 -16.256 16.991 1.00 73.81 185 ASN A C 1
ATOM 1486 O O . ASN A 1 185 ? -16.164 -16.117 16.242 1.00 73.81 185 ASN A O 1
ATOM 1490 N N . MET A 1 186 ? -13.929 -16.076 16.590 1.00 73.88 186 MET A N 1
ATOM 1491 C CA . MET A 1 186 ? -13.518 -15.673 15.235 1.00 73.88 186 MET A CA 1
ATOM 1492 C C . MET A 1 186 ? -13.991 -14.273 14.808 1.00 73.88 186 MET A C 1
ATOM 1494 O O . MET A 1 186 ? -14.217 -14.024 13.626 1.00 73.88 186 MET A O 1
ATOM 1498 N N . LYS A 1 187 ? -14.187 -13.360 15.765 1.00 82.56 187 LYS A N 1
ATOM 1499 C CA . LYS A 1 187 ? -14.635 -11.982 15.520 1.00 82.56 187 LYS A CA 1
ATOM 1500 C C . LYS A 1 187 ? -13.847 -11.018 16.386 1.00 82.56 187 LYS A C 1
ATOM 1502 O O . LYS A 1 187 ? -13.555 -11.325 17.544 1.00 82.56 187 LYS A O 1
ATOM 1507 N N . TRP A 1 188 ? -13.569 -9.838 15.849 1.00 88.19 188 TRP A N 1
ATOM 1508 C CA . TRP A 1 188 ? -13.006 -8.733 16.617 1.00 88.19 188 TRP A CA 1
ATOM 1509 C C . TRP A 1 188 ? -14.140 -7.841 17.091 1.00 88.19 188 TRP A C 1
ATOM 1511 O O . TRP A 1 188 ? -14.921 -7.343 16.283 1.00 88.19 188 TRP A O 1
ATOM 1521 N N . GLN A 1 189 ? -14.250 -7.669 18.403 1.00 89.62 189 GLN A N 1
ATOM 1522 C CA . GLN A 1 189 ? -15.255 -6.804 19.001 1.00 89.62 189 GLN A CA 1
ATOM 1523 C C . GLN A 1 189 ? -14.592 -5.595 19.653 1.00 89.62 189 GLN A C 1
ATOM 1525 O O . GLN A 1 189 ? -13.622 -5.744 20.402 1.00 89.62 189 GLN A O 1
ATOM 1530 N N . PHE A 1 190 ? -15.164 -4.421 19.406 1.00 91.62 190 PHE A N 1
ATOM 1531 C CA . PHE A 1 190 ? -14.795 -3.168 20.049 1.00 91.62 190 PHE A CA 1
ATOM 1532 C C . PHE A 1 190 ? -16.047 -2.540 20.633 1.00 91.62 190 PHE A C 1
ATOM 1534 O O . PHE A 1 190 ? -17.035 -2.367 19.926 1.00 91.62 190 PHE A O 1
ATOM 1541 N N . ASP A 1 191 ? -15.995 -2.183 21.907 1.00 90.38 191 ASP A N 1
ATOM 1542 C CA . ASP A 1 191 ? -17.060 -1.420 22.540 1.00 90.38 191 ASP A CA 1
ATOM 1543 C C . ASP A 1 191 ? -16.524 -0.005 22.773 1.00 90.38 191 ASP A C 1
ATOM 1545 O O . ASP A 1 191 ? -15.518 0.195 23.459 1.00 90.38 191 ASP A O 1
ATOM 1549 N N . ILE A 1 192 ? -17.128 0.963 22.084 1.00 90.56 192 ILE A N 1
ATOM 1550 C CA . ILE A 1 192 ? -16.644 2.340 22.007 1.00 90.56 192 ILE A CA 1
ATOM 1551 C C . ILE A 1 192 ? -17.662 3.261 22.660 1.00 90.56 192 ILE A C 1
ATOM 1553 O O . ILE A 1 192 ? -18.847 3.232 22.330 1.00 90.56 192 ILE A O 1
ATOM 1557 N N . LYS A 1 193 ? -17.190 4.120 23.563 1.00 89.44 193 LYS A N 1
ATOM 1558 C CA . LYS A 1 193 ? -18.026 5.164 24.161 1.00 89.44 193 LYS A CA 1
ATOM 1559 C C . LYS A 1 193 ? -18.540 6.111 23.088 1.00 89.44 193 LYS A C 1
ATOM 1561 O O . LYS A 1 193 ? -17.763 6.575 22.258 1.00 89.44 193 LYS A O 1
ATOM 1566 N N . GLU A 1 194 ? -19.818 6.452 23.168 1.00 87.62 194 GLU A N 1
ATOM 1567 C CA . GLU A 1 194 ? -20.490 7.298 22.176 1.00 87.62 194 GLU A CA 1
ATOM 1568 C C . GLU A 1 194 ? -19.809 8.668 21.999 1.00 87.62 194 GLU A C 1
ATOM 1570 O O . GLU A 1 194 ? -19.639 9.145 20.883 1.00 87.62 194 GLU A O 1
ATOM 1575 N N . GLU A 1 195 ? -19.273 9.237 23.084 1.00 87.88 195 GLU A N 1
ATOM 1576 C CA . GLU A 1 195 ? -18.499 10.490 23.072 1.00 87.88 195 GLU A CA 1
ATOM 1577 C C . GLU A 1 195 ? -17.220 10.443 22.207 1.00 87.88 195 GLU A C 1
ATOM 1579 O O . GLU A 1 195 ? -16.707 11.492 21.830 1.00 87.88 195 GLU A O 1
ATOM 1584 N N . LYS A 1 196 ? -16.700 9.251 21.875 1.00 89.62 196 LYS A N 1
ATOM 1585 C CA . LYS A 1 196 ? -15.536 9.074 20.989 1.00 89.62 196 LYS A CA 1
ATOM 1586 C C . LYS A 1 196 ? -15.904 8.931 19.510 1.00 89.62 196 LYS A C 1
ATOM 1588 O O . LYS A 1 196 ? -14.997 8.909 18.685 1.00 89.62 196 LYS A O 1
ATOM 1593 N N . LEU A 1 197 ? -17.188 8.802 19.175 1.00 90.88 197 LEU A N 1
ATOM 1594 C CA . LEU A 1 197 ? -17.655 8.573 17.801 1.00 90.88 197 LEU A CA 1
ATOM 1595 C C . LEU A 1 197 ? -17.678 9.852 16.947 1.00 90.88 197 LEU A C 1
ATOM 1597 O O . LEU A 1 197 ? -17.985 9.797 15.764 1.00 90.88 197 LEU A O 1
ATOM 1601 N N . THR A 1 198 ? -17.332 10.997 17.534 1.00 89.50 198 THR A N 1
ATOM 1602 C CA . THR A 1 198 ? -17.299 12.322 16.893 1.00 89.50 198 THR A CA 1
ATOM 1603 C C . THR A 1 198 ? -15.958 12.648 16.226 1.00 89.50 198 THR A C 1
ATOM 1605 O O . THR A 1 198 ? -15.682 13.801 15.910 1.00 89.50 198 THR A O 1
ATOM 1608 N N . GLN A 1 199 ? -15.088 11.654 16.052 1.00 91.75 199 GLN A N 1
ATOM 1609 C CA . GLN A 1 199 ? -13.737 11.812 15.519 1.00 91.75 199 GLN A CA 1
ATOM 1610 C C . GLN A 1 199 ? -13.296 10.543 14.787 1.00 91.75 199 GLN A C 1
ATOM 1612 O O . GLN A 1 199 ? -13.891 9.480 14.959 1.00 91.75 199 GLN A O 1
ATOM 1617 N N . ASP A 1 200 ? -12.209 10.640 14.023 1.00 92.81 200 ASP A N 1
ATOM 1618 C CA . ASP A 1 200 ? -11.554 9.476 13.428 1.00 92.81 200 ASP A CA 1
ATOM 1619 C C . ASP A 1 200 ? -11.125 8.473 14.510 1.00 92.81 200 ASP A C 1
ATOM 1621 O O . ASP A 1 200 ? -10.493 8.841 15.511 1.00 92.81 200 ASP A O 1
ATOM 1625 N N . LEU A 1 201 ? -11.421 7.195 14.270 1.00 94.12 201 LEU A N 1
ATOM 1626 C CA . LEU A 1 201 ? -11.061 6.096 15.159 1.00 94.12 201 LEU A CA 1
ATOM 1627 C C . LEU A 1 201 ? -10.116 5.114 14.481 1.00 94.12 201 LEU A C 1
ATOM 1629 O O . LEU A 1 201 ? -10.257 4.775 13.304 1.00 94.12 201 LEU A O 1
ATOM 1633 N N . TYR A 1 202 ? -9.174 4.622 15.280 1.00 94.00 202 TYR A N 1
ATOM 1634 C CA . TYR A 1 202 ? -8.168 3.658 14.865 1.00 94.00 202 TYR A CA 1
ATOM 1635 C C . TYR A 1 202 ? -8.365 2.367 15.652 1.00 94.00 202 TYR A C 1
ATOM 1637 O O . TYR A 1 202 ? -8.372 2.353 16.883 1.00 94.00 202 TYR A O 1
ATOM 1645 N N . PHE A 1 203 ? -8.550 1.273 14.937 1.00 94.25 203 PHE A N 1
ATOM 1646 C CA . PHE A 1 203 ? -8.879 -0.031 15.483 1.00 94.25 203 PHE A CA 1
ATOM 1647 C C . PHE A 1 203 ? -7.664 -0.935 15.341 1.00 94.25 203 PHE A C 1
ATOM 1649 O O . PHE A 1 203 ? -7.132 -1.101 14.246 1.00 94.25 203 PHE A O 1
ATOM 1656 N N . ILE A 1 204 ? -7.221 -1.496 16.462 1.00 93.12 204 ILE A N 1
ATOM 1657 C CA . ILE A 1 204 ? -6.052 -2.368 16.532 1.00 93.12 204 ILE A CA 1
ATOM 1658 C C . ILE A 1 204 ? -6.542 -3.813 16.625 1.00 93.12 204 ILE A C 1
ATOM 1660 O O . ILE A 1 204 ? -7.088 -4.242 17.650 1.00 93.12 204 ILE A O 1
ATOM 1664 N N . PHE A 1 205 ? -6.345 -4.553 15.539 1.00 89.81 205 PHE A N 1
ATOM 1665 C CA . PHE A 1 205 ? -6.700 -5.956 15.377 1.00 89.81 205 PHE A CA 1
ATOM 1666 C C . PHE A 1 205 ? -5.477 -6.807 15.676 1.00 89.81 205 PHE A C 1
ATOM 1668 O O . PHE A 1 205 ? -4.685 -7.096 14.793 1.00 89.81 205 PHE A O 1
ATOM 1675 N N . TYR A 1 206 ? -5.300 -7.181 16.939 1.00 86.19 206 TYR A N 1
ATOM 1676 C CA . TYR A 1 206 ? -4.205 -8.057 17.347 1.00 86.19 206 TYR A CA 1
ATOM 1677 C C . TYR A 1 206 ? -4.645 -9.524 17.318 1.00 86.19 206 TYR A C 1
ATOM 1679 O O . TYR A 1 206 ? -5.680 -9.872 17.899 1.00 86.19 206 TYR A O 1
ATOM 1687 N N . THR A 1 207 ? -3.838 -10.378 16.693 1.00 77.56 207 THR A N 1
ATOM 1688 C CA . THR A 1 207 ? -4.018 -11.830 16.660 1.00 77.56 207 THR A CA 1
ATOM 1689 C C . THR A 1 207 ? -2.895 -12.491 17.466 1.00 77.56 207 THR A C 1
ATOM 1691 O O . THR A 1 207 ? -1.752 -12.568 17.024 1.00 77.56 207 THR A O 1
ATOM 1694 N N . PRO A 1 208 ? -3.185 -13.021 18.669 1.00 69.31 208 PRO A N 1
ATOM 1695 C CA . PRO A 1 208 ? -2.142 -13.593 19.523 1.00 69.31 208 PRO A CA 1
ATOM 1696 C C . PRO A 1 208 ? -1.479 -14.857 18.969 1.00 69.31 208 PRO A C 1
ATOM 1698 O O . PRO A 1 208 ? -0.393 -15.215 19.410 1.00 69.31 208 PRO A O 1
ATOM 1701 N N . ARG A 1 209 ? -2.154 -15.576 18.062 1.00 66.44 209 ARG A N 1
ATOM 1702 C CA . ARG A 1 209 ? -1.711 -16.889 17.571 1.00 66.44 209 ARG A CA 1
ATOM 1703 C C . ARG A 1 209 ? -0.510 -16.788 16.633 1.00 66.44 209 ARG A C 1
ATOM 1705 O O . ARG A 1 209 ? 0.393 -17.610 16.723 1.00 66.44 209 ARG A O 1
ATOM 1712 N N . ASP A 1 210 ? -0.542 -15.819 15.733 1.00 68.81 210 ASP A N 1
ATOM 1713 C CA . ASP A 1 210 ? 0.498 -15.537 14.738 1.00 68.81 210 ASP A CA 1
ATOM 1714 C C . ASP A 1 210 ? 1.291 -14.269 15.096 1.00 68.81 210 ASP A C 1
ATOM 1716 O O . ASP A 1 210 ? 2.130 -13.802 14.333 1.00 68.81 210 ASP A O 1
ATOM 1720 N N . TYR A 1 211 ? 1.020 -13.717 16.284 1.00 74.31 211 TYR A N 1
ATOM 1721 C CA . TYR A 1 211 ? 1.597 -12.482 16.799 1.00 74.31 211 TYR A CA 1
ATOM 1722 C C . TYR A 1 211 ? 1.405 -11.282 15.869 1.00 74.31 211 TYR A C 1
ATOM 1724 O O . TYR A 1 211 ? 2.070 -10.269 16.047 1.00 74.31 211 TYR A O 1
ATOM 1732 N N . SER A 1 212 ? 0.477 -11.350 14.918 1.00 80.19 212 SER A N 1
ATOM 1733 C CA . SER A 1 212 ? 0.233 -10.280 13.960 1.00 80.19 212 SER A CA 1
ATOM 1734 C C . SER A 1 212 ? -0.669 -9.195 14.530 1.00 80.19 212 SER A C 1
ATOM 1736 O O . SER A 1 212 ? -1.461 -9.423 15.451 1.00 80.19 212 SER A O 1
ATOM 1738 N N . PHE A 1 213 ? -0.564 -7.994 13.975 1.00 87.12 213 PHE A N 1
ATOM 1739 C CA . PHE A 1 213 ? -1.562 -6.967 14.202 1.00 87.12 213 PHE A CA 1
ATOM 1740 C C . PHE A 1 213 ? -1.807 -6.120 12.963 1.00 87.12 213 PHE A C 1
ATOM 1742 O O . PHE A 1 213 ? -0.876 -5.790 12.230 1.00 87.12 213 PHE A O 1
ATOM 1749 N N . ASP A 1 214 ? -3.052 -5.684 12.816 1.00 89.06 214 ASP A N 1
ATOM 1750 C CA . ASP A 1 214 ? -3.433 -4.637 11.880 1.00 89.06 214 ASP A CA 1
ATOM 1751 C C . ASP A 1 214 ? -3.902 -3.394 12.634 1.00 89.06 214 ASP A C 1
ATOM 1753 O O . ASP A 1 214 ? -4.513 -3.476 13.702 1.00 89.06 214 ASP A O 1
ATOM 1757 N N . ILE A 1 215 ? -3.644 -2.227 12.054 1.00 91.19 215 ILE A N 1
ATOM 1758 C CA . ILE A 1 215 ? -4.265 -0.964 12.437 1.00 91.19 215 ILE A CA 1
ATOM 1759 C C . ILE A 1 215 ? -5.156 -0.561 11.272 1.00 91.19 215 ILE A C 1
ATOM 1761 O O . ILE A 1 215 ? -4.669 -0.352 10.159 1.00 91.19 215 ILE A O 1
ATOM 1765 N N . ALA A 1 216 ? -6.455 -0.444 11.521 1.00 91.75 216 ALA A N 1
ATOM 1766 C CA . ALA A 1 216 ? -7.409 0.040 10.533 1.00 91.75 216 ALA A CA 1
ATOM 1767 C C . ALA A 1 216 ? -8.073 1.335 10.996 1.00 91.75 216 ALA A C 1
ATOM 1769 O O . ALA A 1 216 ? -8.253 1.567 12.191 1.00 91.75 216 ALA A O 1
ATOM 1770 N N . LYS A 1 217 ? -8.441 2.182 10.041 1.00 91.94 217 LYS A N 1
ATOM 1771 C CA . LYS A 1 217 ? -9.076 3.475 10.275 1.00 91.94 217 LYS A CA 1
ATOM 1772 C C . LYS A 1 217 ? -10.545 3.423 9.859 1.00 91.94 217 LYS A C 1
ATOM 1774 O O . LYS A 1 217 ? -10.873 2.865 8.813 1.00 91.94 217 LYS A O 1
ATOM 1779 N N . LEU A 1 218 ? -11.405 4.040 10.667 1.00 93.00 218 LEU A N 1
ATOM 1780 C CA . LEU A 1 218 ? -12.698 4.557 10.221 1.00 93.00 218 LEU A CA 1
ATOM 1781 C C . LEU A 1 218 ? -12.697 6.070 10.397 1.00 93.00 218 LEU A C 1
ATOM 1783 O O . LEU A 1 218 ? -12.344 6.586 11.461 1.00 93.00 218 LEU A O 1
ATOM 1787 N N . THR A 1 219 ? -13.071 6.773 9.337 1.00 92.19 219 THR A N 1
ATOM 1788 C CA . THR A 1 219 ? -13.228 8.226 9.381 1.00 92.19 219 THR A CA 1
ATOM 1789 C C . THR A 1 219 ? -14.471 8.609 10.175 1.00 92.19 219 THR A C 1
ATOM 1791 O O . THR A 1 219 ? -15.432 7.841 10.249 1.00 92.19 219 THR A O 1
ATOM 1794 N N . GLN A 1 220 ? -14.489 9.822 10.727 1.00 92.75 220 GLN A N 1
ATOM 1795 C CA . GLN A 1 220 ? -15.668 10.371 11.399 1.00 92.75 220 GLN A CA 1
ATOM 1796 C C . GLN A 1 220 ? -16.934 10.250 10.533 1.00 92.75 220 GLN A C 1
ATOM 1798 O O . GLN A 1 220 ? -17.968 9.804 11.017 1.00 92.75 220 GLN A O 1
ATOM 1803 N N . GLN A 1 221 ? -16.847 10.576 9.240 1.00 92.62 221 GLN A N 1
ATOM 1804 C CA . GLN A 1 221 ? -17.987 10.496 8.317 1.00 92.62 221 GLN A CA 1
ATOM 1805 C C . GLN A 1 221 ? -18.527 9.067 8.175 1.00 92.62 221 GLN A C 1
ATOM 1807 O O . GLN A 1 221 ? -19.738 8.847 8.127 1.00 92.62 221 GLN A O 1
ATOM 1812 N N . GLU A 1 222 ? -17.638 8.074 8.112 1.00 93.31 222 GLU A N 1
ATOM 1813 C CA . GLU A 1 222 ? -18.045 6.670 8.050 1.00 93.31 222 GLU A CA 1
ATOM 1814 C C . GLU A 1 222 ? -18.677 6.213 9.361 1.00 93.31 222 GLU A C 1
ATOM 1816 O O . GLU A 1 222 ? -19.669 5.489 9.322 1.00 93.31 222 GLU A O 1
ATOM 1821 N N . ILE A 1 223 ? -18.137 6.660 10.498 1.00 93.25 223 ILE A N 1
ATOM 1822 C CA . ILE A 1 223 ? -18.680 6.375 11.829 1.00 93.25 223 ILE A CA 1
ATOM 1823 C C . ILE A 1 223 ? -20.086 6.958 11.954 1.00 93.25 223 ILE A C 1
ATOM 1825 O O . ILE A 1 223 ? -21.012 6.228 12.304 1.00 93.25 223 ILE A O 1
ATOM 1829 N N . GLU A 1 224 ? -20.274 8.235 11.625 1.00 93.06 224 GLU A N 1
ATOM 1830 C CA . GLU A 1 224 ? -21.578 8.907 11.652 1.00 93.06 224 GLU A CA 1
ATOM 1831 C C . GLU A 1 224 ? -22.612 8.159 10.805 1.00 93.06 224 GLU A C 1
ATOM 1833 O O . GLU A 1 224 ? -23.734 7.935 11.259 1.00 93.06 224 GLU A O 1
ATOM 1838 N N . ARG A 1 225 ? -22.211 7.686 9.617 1.00 93.44 225 ARG A N 1
ATOM 1839 C CA . ARG A 1 225 ? -23.081 6.918 8.718 1.00 93.44 225 ARG A CA 1
ATOM 1840 C C . ARG A 1 225 ? -23.562 5.599 9.321 1.00 93.44 225 ARG A C 1
ATOM 1842 O O . ARG A 1 225 ? -24.679 5.194 9.026 1.00 93.44 225 ARG A O 1
ATOM 1849 N N . ILE A 1 226 ? -22.728 4.910 10.101 1.00 93.19 226 ILE A N 1
ATOM 1850 C CA . ILE A 1 226 ? -23.044 3.560 10.600 1.00 93.19 226 ILE A CA 1
ATOM 1851 C C . ILE A 1 226 ? -23.535 3.536 12.049 1.00 93.19 226 ILE A C 1
ATOM 1853 O O . ILE A 1 226 ? -24.089 2.532 12.485 1.00 93.19 226 ILE A O 1
ATOM 1857 N N . THR A 1 227 ? -23.352 4.619 12.810 1.00 92.31 227 THR A N 1
ATOM 1858 C CA . THR A 1 227 ? -23.564 4.643 14.271 1.00 92.31 227 THR A CA 1
ATOM 1859 C C . THR A 1 227 ? -24.993 4.293 14.696 1.00 92.31 227 THR A C 1
ATOM 1861 O O . THR A 1 227 ? -25.174 3.641 15.729 1.00 92.31 227 THR A O 1
ATOM 1864 N N . SER A 1 228 ? -26.007 4.685 13.916 1.00 90.44 228 SER A N 1
ATOM 1865 C CA . SER A 1 228 ? -27.415 4.352 14.185 1.00 90.44 228 SER A CA 1
ATOM 1866 C C . SER A 1 228 ? -27.702 2.855 14.117 1.00 90.44 228 SER A C 1
ATOM 1868 O O . SER A 1 228 ? -28.573 2.368 14.834 1.00 90.44 228 SER A O 1
ATOM 1870 N N . ASP A 1 229 ? -26.946 2.133 13.292 1.00 91.00 229 ASP A N 1
ATOM 1871 C CA . ASP A 1 229 ? -27.148 0.711 13.012 1.00 91.00 229 ASP A CA 1
ATOM 1872 C C . ASP A 1 229 ? -26.303 -0.181 13.939 1.00 91.00 229 ASP A C 1
ATOM 1874 O O . ASP A 1 229 ? -26.484 -1.403 13.998 1.00 91.00 229 ASP A O 1
ATOM 1878 N N . LEU A 1 230 ? -25.373 0.420 14.690 1.00 91.12 230 LEU A N 1
ATOM 1879 C CA . LEU A 1 230 ? -24.550 -0.284 15.663 1.00 91.12 230 LEU A CA 1
ATOM 1880 C C . LEU A 1 230 ? -25.358 -0.664 16.900 1.00 91.12 230 LEU A C 1
ATOM 1882 O O . LEU A 1 230 ? -26.134 0.117 17.458 1.00 91.12 230 LEU A O 1
ATOM 1886 N N . LYS A 1 231 ? -25.086 -1.869 17.406 1.00 89.00 231 LYS A N 1
ATOM 1887 C CA . LYS A 1 231 ? -25.693 -2.346 18.647 1.00 89.00 231 LYS A CA 1
ATOM 1888 C C . LYS A 1 231 ? -25.228 -1.503 19.825 1.00 89.00 231 LYS A C 1
ATOM 1890 O O . LYS A 1 231 ? -24.031 -1.319 20.034 1.00 89.00 231 LYS A O 1
ATOM 1895 N N . GLN A 1 232 ? -26.184 -1.071 20.631 1.00 89.00 232 GLN A N 1
ATOM 1896 C CA . GLN A 1 232 ? -25.924 -0.422 21.904 1.00 89.00 232 GLN A CA 1
ATOM 1897 C C . GLN A 1 232 ? -25.697 -1.468 22.996 1.00 89.00 232 GLN A C 1
ATOM 1899 O O . GLN A 1 232 ? -26.394 -2.485 23.046 1.00 89.00 232 GLN A O 1
ATOM 1904 N N . LYS A 1 233 ? -24.721 -1.217 23.864 1.00 84.12 233 LYS A N 1
ATOM 1905 C CA . LYS A 1 233 ? -24.503 -1.978 25.090 1.00 84.12 233 LYS A CA 1
ATOM 1906 C C . LYS A 1 233 ? -24.511 -1.044 26.283 1.00 84.12 233 LYS A C 1
ATOM 1908 O O . LYS A 1 233 ? -23.855 -0.004 26.280 1.00 84.12 233 LYS A O 1
ATOM 1913 N N . GLU A 1 234 ? -25.250 -1.462 27.295 1.00 82.38 234 GLU A N 1
ATOM 1914 C CA . GLU A 1 234 ? -25.274 -0.837 28.606 1.00 82.38 234 GLU A CA 1
ATOM 1915 C C . GLU A 1 234 ? -24.527 -1.745 29.572 1.00 82.38 234 GLU A C 1
ATOM 1917 O O . GLU A 1 234 ? -24.658 -2.970 29.533 1.00 82.38 234 GLU A O 1
ATOM 1922 N N . TYR A 1 235 ? -23.692 -1.130 30.393 1.00 78.12 235 TYR A N 1
ATOM 1923 C CA . TYR A 1 235 ? -22.878 -1.797 31.390 1.00 78.12 235 TYR A CA 1
ATOM 1924 C C . TYR A 1 235 ? -23.147 -1.097 32.720 1.00 78.12 235 TYR A C 1
ATOM 1926 O O . TYR A 1 235 ? -23.181 0.129 32.762 1.00 78.12 235 TYR A O 1
ATOM 1934 N N . ASP A 1 236 ? -23.308 -1.850 33.807 1.00 70.94 236 ASP A N 1
ATOM 1935 C CA . ASP A 1 236 ? -23.677 -1.282 35.115 1.00 70.94 236 ASP A CA 1
ATOM 1936 C C . ASP A 1 236 ? -22.662 -0.240 35.632 1.00 70.94 236 ASP A C 1
ATOM 1938 O O . ASP A 1 236 ? -23.006 0.657 36.398 1.00 70.94 236 ASP A O 1
ATOM 1942 N N . ASP A 1 237 ? -21.405 -0.346 35.192 1.00 70.88 237 ASP A N 1
ATOM 1943 C CA . ASP A 1 237 ? -20.271 0.482 35.600 1.00 70.88 237 ASP A CA 1
ATOM 1944 C C . ASP A 1 237 ? -19.792 1.476 34.526 1.00 70.88 237 ASP A C 1
ATOM 1946 O O . ASP A 1 237 ? -18.904 2.296 34.785 1.00 70.88 237 ASP A O 1
ATOM 1950 N N . ARG A 1 238 ? -20.347 1.423 33.308 1.00 64.88 238 ARG A N 1
ATOM 1951 C CA . ARG A 1 238 ? -19.902 2.247 32.175 1.00 64.88 238 ARG A CA 1
ATOM 1952 C C . ARG A 1 238 ? -21.087 2.924 31.496 1.00 64.88 238 ARG A C 1
ATOM 1954 O O . ARG A 1 238 ? -22.171 2.370 31.372 1.00 64.88 238 ARG A O 1
ATOM 1961 N N . LYS A 1 239 ? -20.854 4.150 31.017 1.00 73.06 239 LYS A N 1
ATOM 1962 C CA . LYS A 1 239 ? -21.788 4.836 30.111 1.00 73.06 239 LYS A CA 1
ATOM 1963 C C . LYS A 1 239 ? -22.107 3.941 28.903 1.00 73.06 239 LYS A C 1
ATOM 1965 O O . LYS A 1 239 ? -21.336 3.046 28.577 1.00 73.06 239 LYS A O 1
ATOM 1970 N N . VAL A 1 240 ? -23.200 4.255 28.218 1.00 81.12 240 VAL A N 1
ATOM 1971 C CA . VAL A 1 240 ? -23.621 3.630 26.960 1.00 81.12 240 VAL A CA 1
ATOM 1972 C C . VAL A 1 240 ? -22.461 3.538 25.951 1.00 81.12 240 VAL A C 1
ATOM 1974 O O . VAL A 1 240 ? -21.795 4.536 25.653 1.00 81.12 240 VAL A O 1
ATOM 1977 N N . GLU A 1 241 ? -22.228 2.339 25.411 1.00 88.94 241 GLU A N 1
ATOM 1978 C CA . GLU A 1 241 ? -21.208 2.065 24.390 1.00 88.94 241 GLU A CA 1
ATOM 1979 C C . GLU A 1 241 ? -21.855 1.517 23.106 1.00 88.94 241 GLU A C 1
ATOM 1981 O O . GLU A 1 241 ? -22.842 0.776 23.145 1.00 88.94 241 GLU A O 1
ATOM 1986 N N . LYS A 1 242 ? -21.285 1.859 21.945 1.00 91.50 242 LYS A N 1
ATOM 1987 C CA . LYS A 1 242 ? -21.619 1.243 20.655 1.00 91.50 242 LYS A CA 1
ATOM 1988 C C . LYS A 1 242 ? -20.658 0.092 20.379 1.00 91.50 242 LYS A C 1
ATOM 1990 O O . LYS A 1 242 ? -19.441 0.243 20.486 1.00 91.50 242 LYS A O 1
ATOM 1995 N N . SER A 1 243 ? -21.215 -1.062 20.033 1.00 91.75 243 SER A N 1
ATOM 1996 C CA . SER A 1 243 ? -20.470 -2.295 19.800 1.00 91.75 243 SER A CA 1
ATOM 1997 C C . SER A 1 243 ? -20.238 -2.498 18.307 1.00 91.75 243 SER A C 1
ATOM 1999 O O . SER A 1 243 ? -21.181 -2.715 17.544 1.00 91.75 243 SER A O 1
ATOM 2001 N N . PHE A 1 244 ? -18.972 -2.461 17.908 1.00 93.19 244 PHE A N 1
ATOM 2002 C CA . PHE A 1 244 ? -18.516 -2.801 16.570 1.00 93.19 244 PHE A CA 1
ATOM 2003 C C . PHE A 1 244 ? -18.075 -4.261 16.552 1.00 93.19 244 PHE A C 1
ATOM 2005 O O . PHE A 1 244 ? -17.282 -4.687 17.397 1.00 93.19 244 PHE A O 1
ATOM 2012 N N . VAL A 1 245 ? -18.565 -5.033 15.581 1.00 90.69 245 VAL A N 1
ATOM 2013 C CA . VAL A 1 245 ? -18.171 -6.435 15.402 1.00 90.69 245 VAL A CA 1
ATOM 2014 C C . VAL A 1 245 ? -17.629 -6.612 13.999 1.00 90.69 245 VAL A C 1
ATOM 2016 O O . VAL A 1 245 ? -18.383 -6.543 13.036 1.00 90.69 245 VAL A O 1
ATOM 2019 N N . PHE A 1 246 ? -16.340 -6.900 13.889 1.00 90.38 246 PHE A N 1
ATOM 2020 C CA . PHE A 1 246 ? -15.661 -7.048 12.611 1.00 90.38 246 PHE A CA 1
ATOM 2021 C C . PHE A 1 246 ? -15.338 -8.504 12.290 1.00 90.38 246 PHE A C 1
ATOM 2023 O O . PHE A 1 246 ? -14.957 -9.297 13.161 1.00 90.38 246 PHE A O 1
ATOM 2030 N N . LEU A 1 247 ? -15.474 -8.822 11.006 1.00 86.25 247 LEU A N 1
ATOM 2031 C CA . LEU A 1 247 ? -15.038 -10.058 10.367 1.00 86.25 247 LEU A CA 1
ATOM 2032 C C . LEU A 1 247 ? -13.935 -9.721 9.367 1.00 86.25 247 LEU A C 1
ATOM 2034 O O . LEU A 1 247 ? -14.035 -8.711 8.678 1.00 86.25 247 LEU A O 1
ATOM 2038 N N . PHE A 1 248 ? -12.911 -10.561 9.271 1.00 82.38 248 PHE A N 1
ATOM 2039 C CA . PHE A 1 248 ? -11.884 -10.418 8.243 1.00 82.38 248 PHE A CA 1
ATOM 2040 C C . PHE A 1 248 ? -12.241 -11.300 7.042 1.00 82.38 248 PHE A C 1
ATOM 2042 O O . PHE A 1 248 ? -12.450 -12.501 7.218 1.00 82.38 248 PHE A O 1
ATOM 2049 N N . ASP A 1 249 ? -12.338 -10.718 5.844 1.00 75.31 249 ASP A N 1
ATOM 2050 C CA . ASP A 1 249 ? -12.688 -11.442 4.607 1.00 75.31 249 ASP A CA 1
ATOM 2051 C C . ASP A 1 249 ? -11.462 -11.910 3.794 1.00 75.31 249 ASP A C 1
ATOM 2053 O O . ASP A 1 249 ? -11.614 -12.537 2.747 1.00 75.31 249 ASP A O 1
ATOM 2057 N N . GLY A 1 250 ? -10.248 -11.628 4.284 1.00 66.69 250 GLY A N 1
ATOM 2058 C CA . GLY A 1 250 ? -8.977 -11.883 3.595 1.00 66.69 250 GLY A CA 1
ATOM 2059 C C . GLY A 1 250 ? -8.321 -10.626 3.008 1.00 66.69 250 GLY A C 1
ATOM 2060 O O . GLY A 1 250 ? -7.122 -10.639 2.700 1.00 66.69 250 GLY A O 1
ATOM 2061 N N . GLU A 1 251 ? -9.073 -9.531 2.886 1.00 72.94 251 GLU A N 1
ATOM 2062 C CA . GLU A 1 251 ? -8.588 -8.244 2.375 1.00 72.94 251 GLU A CA 1
ATOM 2063 C C . GLU A 1 251 ? -8.996 -7.056 3.262 1.00 72.94 251 GLU A C 1
ATOM 2065 O O . GLU A 1 251 ? -8.200 -6.138 3.455 1.00 72.94 251 GLU A O 1
ATOM 2070 N N . TYR A 1 252 ? -10.193 -7.092 3.847 1.00 80.94 252 TYR A N 1
ATOM 2071 C CA . TYR A 1 252 ? -10.790 -6.026 4.645 1.00 80.94 252 TYR A CA 1
ATOM 2072 C C . TYR A 1 252 ? -11.348 -6.554 5.969 1.00 80.94 252 TYR A C 1
ATOM 2074 O O . TYR A 1 252 ? -11.828 -7.685 6.071 1.00 80.94 252 TYR A O 1
ATOM 2082 N N . TYR A 1 253 ? -11.377 -5.676 6.974 1.00 88.00 253 TYR A N 1
ATOM 2083 C CA . TYR A 1 253 ? -12.259 -5.847 8.126 1.00 88.00 253 TYR A CA 1
ATOM 2084 C C . TYR A 1 253 ? -13.634 -5.279 7.784 1.00 88.00 253 TYR A C 1
ATOM 2086 O O . TYR A 1 253 ? -13.763 -4.099 7.460 1.00 88.00 253 TYR A O 1
ATOM 2094 N N . ILE A 1 254 ? -14.657 -6.124 7.844 1.00 89.00 254 ILE A N 1
ATOM 2095 C CA . ILE A 1 254 ? -16.043 -5.786 7.530 1.00 89.00 254 ILE A CA 1
ATOM 2096 C C . ILE A 1 254 ? -16.845 -5.754 8.824 1.00 89.00 254 ILE A C 1
ATOM 2098 O O . ILE A 1 254 ? -16.914 -6.757 9.540 1.00 89.00 254 ILE A O 1
ATOM 2102 N N . GLU A 1 255 ? -17.466 -4.614 9.124 1.00 93.50 255 GLU A N 1
ATOM 2103 C CA . GLU A 1 255 ? -18.408 -4.515 10.236 1.00 93.50 255 GLU A CA 1
ATOM 2104 C C . GLU A 1 255 ? -19.671 -5.318 9.899 1.00 93.50 255 GLU A C 1
ATOM 2106 O O . GLU A 1 255 ? -20.283 -5.157 8.844 1.00 93.50 255 GLU A O 1
ATOM 2111 N N . LYS A 1 256 ? -20.045 -6.223 10.800 1.00 89.44 256 LYS A N 1
ATOM 2112 C CA . LYS A 1 256 ? -21.025 -7.280 10.558 1.00 89.44 256 LYS A CA 1
ATOM 2113 C C . LYS A 1 256 ? -22.434 -6.764 10.251 1.00 89.44 256 LYS A C 1
ATOM 2115 O O . LYS A 1 256 ? -23.164 -7.435 9.527 1.00 89.44 256 LYS A O 1
ATOM 2120 N N . ASN A 1 257 ? -22.860 -5.662 10.863 1.00 87.00 257 ASN A N 1
ATOM 2121 C CA . ASN A 1 257 ? -24.247 -5.193 10.778 1.00 87.00 257 ASN A CA 1
ATOM 2122 C C . ASN A 1 257 ? -24.448 -4.181 9.642 1.00 87.00 257 ASN A C 1
ATOM 2124 O O . ASN A 1 257 ? -25.527 -4.108 9.068 1.00 87.00 257 ASN A O 1
ATOM 2128 N N . THR A 1 258 ? -23.402 -3.438 9.300 1.00 89.88 258 THR A N 1
ATOM 2129 C CA . THR A 1 258 ? -23.436 -2.319 8.350 1.00 89.88 258 THR A CA 1
ATOM 2130 C C . THR A 1 258 ? -22.730 -2.641 7.036 1.00 89.88 258 THR A C 1
ATOM 2132 O O . THR A 1 258 ? -22.838 -1.884 6.075 1.00 89.88 258 THR A O 1
ATOM 2135 N N . ASN A 1 259 ? -21.988 -3.755 6.978 1.00 86.62 259 ASN A N 1
ATOM 2136 C CA . ASN A 1 259 ? -21.069 -4.106 5.892 1.00 86.62 259 ASN A CA 1
ATOM 2137 C C . ASN A 1 259 ? -20.021 -3.020 5.603 1.00 86.62 259 ASN A C 1
ATOM 2139 O O . ASN A 1 259 ? -19.436 -2.985 4.516 1.00 86.62 259 ASN A O 1
ATOM 2143 N N . CYS A 1 260 ? -19.769 -2.126 6.563 1.00 90.69 260 CYS A N 1
ATOM 2144 C CA . CYS A 1 260 ? -18.761 -1.097 6.398 1.00 90.69 260 CYS A CA 1
ATOM 2145 C C . CYS A 1 260 ? -17.381 -1.744 6.368 1.00 90.69 260 CYS A C 1
ATOM 2147 O O . CYS A 1 260 ? -16.985 -2.435 7.309 1.00 90.69 260 CYS A O 1
ATOM 2149 N N . LYS A 1 261 ? -16.653 -1.514 5.279 1.00 89.75 261 LYS A N 1
ATOM 2150 C CA . LYS A 1 261 ? -15.273 -1.964 5.128 1.00 89.75 261 LYS A CA 1
ATOM 2151 C C . LYS A 1 261 ? -14.343 -0.952 5.770 1.00 89.75 261 LYS A C 1
ATOM 2153 O O . LYS A 1 261 ? -14.478 0.241 5.520 1.00 89.75 261 LYS A O 1
ATOM 2158 N N . MET A 1 262 ? -13.400 -1.432 6.563 1.00 87.00 262 MET A N 1
ATOM 2159 C CA . MET A 1 262 ? -12.344 -0.598 7.111 1.00 87.00 262 MET A CA 1
ATOM 2160 C C . MET A 1 262 ? -11.134 -0.565 6.193 1.00 87.00 262 MET A C 1
ATOM 2162 O O . MET A 1 262 ? -10.740 -1.577 5.607 1.00 87.00 262 MET A O 1
ATOM 2166 N N . GLU A 1 263 ? -10.490 0.594 6.147 1.00 80.38 263 GLU A N 1
ATOM 2167 C CA . GLU A 1 263 ? -9.173 0.712 5.554 1.00 80.38 263 GLU A CA 1
ATOM 2168 C C . GLU A 1 263 ? -8.107 0.287 6.564 1.00 80.38 263 GLU A C 1
ATOM 2170 O O . GLU A 1 263 ? -7.871 0.976 7.554 1.00 80.38 263 GLU A O 1
ATOM 2175 N N . ILE A 1 264 ? -7.430 -0.830 6.298 1.00 85.00 264 ILE A N 1
ATOM 2176 C CA . ILE A 1 264 ? -6.183 -1.169 6.989 1.00 85.00 264 ILE A CA 1
ATOM 2177 C C . ILE A 1 264 ? -5.111 -0.179 6.521 1.00 85.00 264 ILE A C 1
ATOM 2179 O O . ILE A 1 264 ? -4.853 -0.052 5.322 1.00 85.00 264 ILE A O 1
ATOM 2183 N N . ILE A 1 265 ? -4.520 0.539 7.472 1.00 82.75 265 ILE A N 1
ATOM 2184 C CA . ILE A 1 265 ? -3.479 1.551 7.240 1.00 82.75 265 ILE A CA 1
ATOM 2185 C C . ILE A 1 265 ? -2.088 1.051 7.642 1.00 82.75 265 ILE A C 1
ATOM 2187 O O . ILE A 1 265 ? -1.085 1.662 7.288 1.00 82.75 265 ILE A O 1
ATOM 2191 N N . TYR A 1 266 ? -2.020 -0.046 8.396 1.00 82.44 266 TYR A N 1
ATOM 2192 C CA . TYR A 1 266 ? -0.776 -0.685 8.794 1.00 82.44 266 TYR A CA 1
ATOM 2193 C C . TYR A 1 266 ? -1.026 -2.146 9.155 1.00 82.44 266 TYR A C 1
ATOM 2195 O O . TYR A 1 266 ? -2.036 -2.453 9.783 1.00 82.44 266 TYR A O 1
ATOM 2203 N N . SER A 1 267 ? -0.083 -3.016 8.811 1.00 80.06 267 SER A N 1
ATOM 2204 C CA . SER A 1 267 ? -0.117 -4.440 9.133 1.00 80.06 267 SER A CA 1
ATOM 2205 C C . SER A 1 267 ? 1.277 -4.895 9.493 1.00 80.06 267 SER A C 1
ATOM 2207 O O . 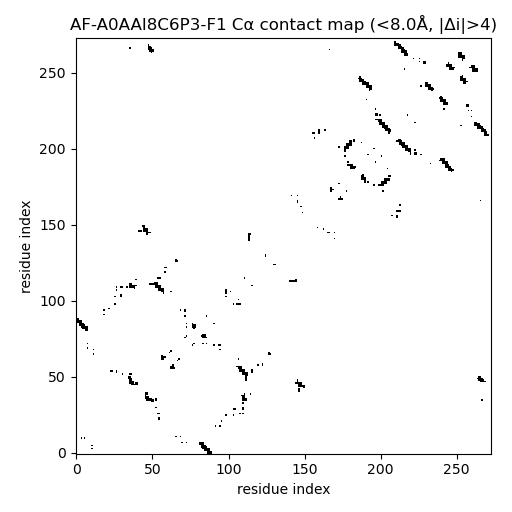SER A 1 267 ? 2.234 -4.553 8.807 1.00 80.06 267 SER A O 1
ATOM 2209 N N . ASN A 1 268 ? 1.404 -5.715 10.521 1.00 76.12 268 ASN A N 1
ATOM 2210 C CA . ASN A 1 268 ? 2.662 -6.371 10.814 1.00 76.12 268 ASN A CA 1
ATOM 2211 C C . ASN A 1 268 ? 2.431 -7.811 11.248 1.00 76.12 268 ASN A C 1
ATOM 2213 O O . ASN A 1 268 ? 1.469 -8.124 11.946 1.00 76.12 268 ASN A O 1
ATOM 2217 N N . HIS A 1 269 ? 3.344 -8.679 10.839 1.00 73.56 269 HIS A N 1
ATOM 2218 C CA . HIS A 1 269 ? 3.342 -10.090 11.165 1.00 73.56 269 HIS A CA 1
ATOM 2219 C C . HIS A 1 269 ? 4.741 -10.467 11.641 1.00 73.56 269 HIS A C 1
ATOM 2221 O O . HIS A 1 269 ? 5.728 -10.213 10.950 1.00 73.56 269 HIS A O 1
ATOM 2227 N N . PHE A 1 270 ? 4.828 -11.087 12.814 1.00 67.19 270 PHE A N 1
ATOM 2228 C CA . PHE A 1 270 ? 6.101 -11.527 13.366 1.00 67.19 270 PHE A CA 1
ATOM 2229 C C . PHE A 1 270 ? 6.322 -12.975 12.949 1.00 67.19 270 PHE A C 1
ATOM 2231 O O . PHE A 1 270 ? 5.592 -13.873 13.360 1.00 67.19 270 PHE A O 1
ATOM 2238 N N . GLU A 1 271 ? 7.333 -13.212 12.122 1.00 59.56 271 GLU A N 1
ATOM 2239 C CA . GLU A 1 271 ? 7.805 -14.569 11.869 1.00 59.56 271 GLU A CA 1
ATOM 2240 C C . GLU A 1 271 ? 8.481 -15.092 13.134 1.00 59.56 271 GLU A C 1
ATOM 2242 O O . GLU A 1 271 ? 9.555 -14.629 13.519 1.00 59.56 271 GLU A O 1
ATOM 2247 N N . ILE A 1 272 ? 7.829 -16.039 13.804 1.00 54.94 272 ILE A N 1
ATOM 2248 C CA . ILE A 1 272 ? 8.429 -16.766 14.918 1.00 54.94 272 ILE A CA 1
ATOM 2249 C C . ILE A 1 272 ? 8.910 -18.105 14.372 1.00 54.94 272 ILE A C 1
ATOM 2251 O O . ILE A 1 272 ? 8.107 -19.020 14.192 1.00 54.94 272 ILE A O 1
ATOM 2255 N N . SER A 1 273 ? 10.208 -18.175 14.079 1.00 50.09 273 SER A N 1
ATOM 2256 C CA . SER A 1 273 ? 10.944 -19.423 13.845 1.00 50.09 273 SER A CA 1
ATOM 2257 C C . SER A 1 273 ? 11.093 -20.227 15.130 1.00 50.09 273 SER A C 1
ATOM 2259 O O . SER A 1 273 ? 11.402 -19.585 16.163 1.00 50.09 273 SER A O 1
#

Foldseek 3Di:
DDKDKFFLVVVCVVCVVVLVVLQVVLVVVVCVVDQAQAPDDDPRFGQQWGDQWDKAFPVVVCLHPSSLLVVCQVVPFDDDVRIGIDDPVVSSVVSNCVCVVPPVVNTIHTHHPLVRCVSCVVVVPVPDDDDDDDPDDDPQDDNDTDGADPDDDDPLVVSLVVSVVSVCVSNVHDVVQEFEFDDDPQKTKTWADPVSLQAKHWYWAADPVQRKIWIWIDGSVNSVVCVVQFDWDDDPPDDITGMFIWHDPPQFTAGDRRRDTIGGRGIDTRDDD

Mean predicted aligned error: 15.12 Å

Secondary structure (DSSP, 8-state):
--EEEE-HHHHHHHHHHHHHHHHHHHHHHHHHH--B--S-EETTEE---BS-EEEEE-GGGT-SHHHHHHHHHHHHTEEETTEEEEEHHHHHHHHHHHHHHS-GGGTEEEEEHHHHHHHHGGGTTTSSS-PPP--PPPTT--SSPP------SS-HHHHHHHHHHHHHHHTT--GGGEEE-EEETTEEEEEEEGGGTTS-EEEEEEETTTTEEEEEEE-HHHHHHHGGGSEEEEETTEEEEEEEEEEE-SS-EEETTT-PEEEEEEEE-----

Organism: NCBI:txid76832

Nearest PDB structures (foldseek):
  7y4o-assembly1_A  TM=3.281E-01  e=3.659E+00  Rattus norvegicus
  3okw-assembly1_A  TM=3.275E-01  e=4.110E+00  Mus musculus
  3afc-assembly1_A  TM=3.297E-01  e=6.934E+00  Mus musculus
  1q47-assembly1_B  TM=1.925E-01  e=5.825E+00  Mus musculus
  7y4o-assembly1_B  TM=1.841E-01  e=3.258E+00  Rattus norvegicus

Solvent-accessible surface area (backbone atoms only — not comparable to full-atom values): 15909 Å² total; per-residue (Å²): 134,65,71,49,74,47,35,63,70,60,46,52,66,68,45,42,69,59,53,52,52,50,52,53,52,52,40,55,56,51,47,72,76,49,60,38,18,61,80,54,70,58,100,88,23,47,46,31,50,24,67,71,61,41,70,38,51,38,53,94,75,62,39,27,71,67,49,48,51,49,53,52,38,64,74,74,24,55,78,52,91,70,32,33,53,36,52,50,70,60,47,53,49,54,57,50,44,58,48,54,73,45,53,51,80,69,42,37,44,53,22,31,60,58,55,42,51,64,64,45,58,86,50,64,81,74,52,87,82,72,89,73,84,81,77,80,78,60,96,81,68,66,86,73,84,62,69,58,88,84,86,84,74,99,46,68,72,56,52,48,50,51,51,51,53,49,51,36,57,74,70,69,47,61,70,87,39,50,45,70,47,49,72,52,96,88,29,37,35,37,78,40,53,59,89,60,50,83,39,59,37,35,41,35,49,65,41,83,90,59,52,25,36,34,36,26,42,46,50,31,72,59,41,60,73,42,54,85,72,40,50,76,45,81,46,101,90,46,76,62,21,39,43,47,45,31,37,76,80,87,86,39,43,27,30,72,82,74,64,48,69,37,50,66,60,32,43,46,72,55,86,81,130

Radius of gyration: 24.01 Å; Cα contacts (8 Å, |Δi|>4): 414; chains: 1; bounding box: 55×37×74 Å

Sequence (273 aa):
MAIFKGSFIEFEKYVGPTTNKIITRLGKELKKTQKSCQNHQLGGEYCGVWKRLDAAHFSSKGRDRKSIIKVLLDSNFKIDDDLYEIDLDKFVSVFEDEHRMGELDSNLIMLCRQHHVAYDLPYKGKSFGGDYEVVEIAENDSITPLLLNKDISEHKTQLVKNAILEAVRHLAINSKNCSYAKFTNMKWQFDIKEEKLTQDLYFIFYTPRDYSFDIAKLTQQEIERITSDLKQKEYDDRKVEKSFVFLFDGEYYIEKNTNCKMEIIYSNHFEIS